Protein AF-A0A6V7QKJ1-F1 (afdb_monomer_lite)

Organism: NCBI:txid296719

pLDDT: mean 78.7, std 19.74, range [30.03, 98.19]

Radius of gyration: 40.78 Å; chains: 1; bounding box: 124×54×82 Å

Sequence (211 aa):
MDAFFSGLGHRLRVSGKVADSIMMGIVNSAMEGAYKKSLSKEGDLERLNEKSRFCELAIMQLEWCLKFVQDEMDGSVVDDARDSEQLLADLLETRDRIQCRLEETEITITEKDRELTRRKENEAKLRLALEVKGEEVSSLLTALGLERVKDERASEPVRCSTMGAQKDEFHMFDELTNSVGIQMQKLSSKLENGRQILTNLMQKRGGIRRT

Structure (mmCIF, N/CA/C/O backbone):
data_AF-A0A6V7QKJ1-F1
#
_entry.id   AF-A0A6V7QKJ1-F1
#
loop_
_atom_site.group_PDB
_atom_site.id
_atom_site.type_symbol
_atom_site.label_atom_id
_atom_site.label_alt_id
_atom_site.label_comp_id
_atom_site.label_asym_id
_atom_site.label_entity_id
_atom_site.label_seq_id
_atom_site.pdbx_PDB_ins_code
_atom_site.Cartn_x
_atom_site.Cartn_y
_atom_site.Cartn_z
_atom_site.occupancy
_atom_site.B_iso_or_equiv
_atom_site.auth_seq_id
_atom_site.auth_comp_id
_atom_site.auth_asym_id
_atom_site.auth_atom_id
_atom_site.pdbx_PDB_model_num
ATOM 1 N N . MET A 1 1 ? -0.316 6.642 -18.156 1.00 42.38 1 MET A N 1
ATOM 2 C CA . MET A 1 1 ? 0.588 5.472 -18.114 1.00 42.38 1 MET A CA 1
ATOM 3 C C . MET A 1 1 ? 0.664 4.819 -19.491 1.00 42.38 1 MET A C 1
ATOM 5 O O . MET A 1 1 ? 1.767 4.681 -19.996 1.00 42.38 1 MET A O 1
ATOM 9 N N . ASP A 1 2 ? -0.465 4.571 -20.158 1.00 40.00 2 ASP A N 1
ATOM 10 C CA . ASP A 1 2 ? -0.526 3.877 -21.461 1.00 40.00 2 ASP A CA 1
ATOM 11 C C . ASP A 1 2 ? 0.284 4.505 -22.607 1.00 40.00 2 ASP A C 1
ATOM 13 O O . ASP A 1 2 ? 0.947 3.785 -23.347 1.00 40.00 2 ASP A O 1
ATOM 17 N N . ALA A 1 3 ? 0.304 5.836 -22.741 1.00 41.81 3 ALA A N 1
ATOM 18 C CA . ALA A 1 3 ? 1.064 6.520 -23.800 1.00 41.81 3 ALA A CA 1
ATOM 19 C C . ALA A 1 3 ? 2.596 6.379 -23.651 1.00 41.81 3 ALA A C 1
ATOM 21 O O . ALA A 1 3 ? 3.329 6.394 -24.634 1.00 41.81 3 ALA A O 1
ATOM 22 N N . PHE A 1 4 ? 3.084 6.215 -22.418 1.00 46.72 4 PHE A N 1
ATOM 23 C CA . PHE A 1 4 ? 4.514 6.088 -22.132 1.00 46.72 4 PHE A CA 1
ATOM 24 C C . PHE A 1 4 ? 4.999 4.651 -22.357 1.00 46.72 4 PHE A C 1
ATOM 26 O O . PHE A 1 4 ? 5.970 4.432 -23.076 1.00 46.72 4 PHE A O 1
ATOM 33 N N . PHE A 1 5 ? 4.269 3.660 -21.830 1.00 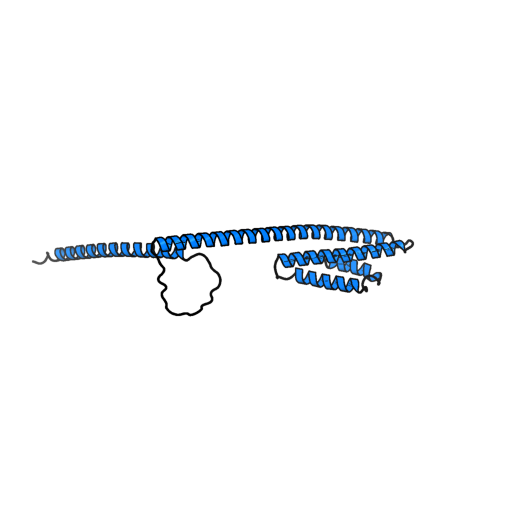49.38 5 PHE A N 1
ATOM 34 C CA . PHE A 1 5 ? 4.580 2.245 -22.062 1.00 49.38 5 PHE A CA 1
ATOM 35 C C . PHE A 1 5 ? 4.416 1.840 -23.534 1.00 49.38 5 PHE A C 1
ATOM 37 O O . PHE A 1 5 ? 5.148 0.976 -24.008 1.00 49.38 5 PHE A O 1
ATOM 44 N N . SER A 1 6 ? 3.515 2.485 -24.284 1.00 51.78 6 SER A N 1
ATOM 45 C CA . SER A 1 6 ? 3.384 2.261 -25.732 1.00 51.78 6 SER A CA 1
ATOM 46 C C . SER A 1 6 ? 4.549 2.847 -26.538 1.00 51.78 6 SER A C 1
ATOM 48 O O . SER A 1 6 ? 5.050 2.167 -27.432 1.00 51.78 6 SER A O 1
ATOM 50 N N . GLY A 1 7 ? 5.039 4.047 -26.200 1.00 48.69 7 GLY A N 1
ATOM 51 C CA . GLY A 1 7 ? 6.228 4.639 -26.830 1.00 48.69 7 GLY A CA 1
ATOM 52 C C . GLY A 1 7 ? 7.521 3.873 -26.521 1.00 48.69 7 GLY A C 1
ATOM 53 O O . GLY A 1 7 ? 8.295 3.559 -27.425 1.00 48.69 7 GLY A O 1
ATOM 54 N N . LEU A 1 8 ? 7.715 3.493 -25.254 1.00 51.00 8 LEU A N 1
ATOM 55 C CA . LEU A 1 8 ? 8.854 2.689 -24.798 1.00 51.00 8 LEU A CA 1
ATOM 56 C C . LEU A 1 8 ? 8.806 1.264 -25.376 1.00 51.00 8 LEU A C 1
ATOM 58 O O . LEU A 1 8 ? 9.817 0.729 -25.831 1.00 51.00 8 LEU A O 1
ATOM 62 N N . GLY A 1 9 ? 7.605 0.681 -25.430 1.00 52.59 9 GLY A N 1
ATOM 63 C CA . GLY A 1 9 ? 7.349 -0.620 -26.036 1.00 52.59 9 GLY A CA 1
ATOM 64 C C . GLY A 1 9 ? 7.691 -0.648 -27.522 1.00 52.59 9 GLY A C 1
ATOM 65 O O . GLY A 1 9 ? 8.219 -1.648 -27.992 1.00 52.59 9 GLY A O 1
ATOM 66 N N . HIS A 1 10 ? 7.475 0.444 -28.261 1.00 53.84 10 HIS A N 1
ATOM 67 C CA . HIS A 1 10 ? 7.850 0.509 -29.674 1.00 53.84 10 HIS A CA 1
ATOM 68 C C . HIS A 1 10 ? 9.370 0.525 -29.887 1.00 53.84 10 HIS A C 1
ATOM 70 O O . HIS A 1 10 ? 9.843 -0.138 -30.803 1.00 53.84 10 HIS A O 1
ATOM 76 N N . ARG A 1 11 ? 10.134 1.223 -29.032 1.00 52.41 11 ARG A N 1
ATOM 77 C CA . ARG A 1 11 ? 11.606 1.309 -29.123 1.00 52.41 11 ARG A CA 1
ATOM 78 C C . ARG A 1 11 ? 12.293 0.014 -28.676 1.00 52.41 11 ARG A C 1
ATOM 80 O O . ARG A 1 11 ? 13.176 -0.476 -29.366 1.00 52.41 11 ARG A O 1
ATOM 87 N N . LEU A 1 12 ? 11.824 -0.606 -27.590 1.00 53.31 12 LEU A N 1
ATOM 88 C CA . LEU A 1 12 ? 12.376 -1.871 -27.078 1.00 53.31 12 LEU A CA 1
ATOM 89 C C . LEU A 1 12 ? 11.985 -3.092 -27.930 1.00 53.31 12 LEU A C 1
ATOM 91 O O . LEU A 1 12 ? 12.747 -4.052 -28.034 1.00 53.31 12 LEU A O 1
ATOM 95 N N . ARG A 1 13 ? 10.807 -3.072 -28.570 1.00 50.97 13 ARG A N 1
ATOM 96 C CA . ARG A 1 13 ? 10.346 -4.160 -29.454 1.00 50.97 13 ARG A CA 1
ATOM 97 C C . ARG A 1 13 ? 11.127 -4.217 -30.770 1.00 50.97 13 ARG A C 1
ATOM 99 O O . ARG A 1 13 ? 11.222 -5.294 -31.347 1.00 50.97 13 ARG A O 1
ATOM 106 N N . VAL A 1 14 ? 11.730 -3.108 -31.208 1.00 45.25 14 VAL A N 1
ATOM 107 C CA . VAL A 1 14 ? 12.622 -3.076 -32.383 1.00 45.25 14 VAL A CA 1
ATOM 108 C C . VAL A 1 14 ? 13.902 -3.898 -32.150 1.00 45.25 14 VAL A C 1
ATOM 110 O O . VAL A 1 14 ? 14.412 -4.471 -33.106 1.00 45.25 14 VAL A O 1
ATOM 113 N N . SER A 1 15 ? 14.348 -4.084 -30.899 1.00 47.03 15 SER A N 1
ATOM 114 C CA . SER A 1 15 ? 15.504 -4.942 -30.571 1.00 47.03 15 SER A CA 1
ATOM 115 C C . SER A 1 15 ? 15.150 -6.445 -30.433 1.00 47.03 15 SER A C 1
ATOM 117 O O . SER A 1 15 ? 16.027 -7.302 -30.337 1.00 47.03 15 SER A O 1
ATOM 119 N N . GLY A 1 16 ? 13.858 -6.819 -30.472 1.00 47.22 16 GLY A N 1
ATOM 120 C CA . GLY A 1 16 ? 13.362 -8.206 -30.612 1.00 47.22 16 GLY A CA 1
ATOM 121 C C . GLY A 1 16 ? 13.667 -9.196 -29.470 1.00 47.22 16 GLY A C 1
ATOM 122 O O . GLY A 1 16 ? 12.957 -10.183 -29.318 1.00 47.22 16 GLY A O 1
ATOM 123 N N . LYS A 1 17 ? 14.675 -8.945 -28.628 1.00 52.00 17 LYS A N 1
ATOM 124 C CA . LYS A 1 17 ? 15.146 -9.866 -27.575 1.00 52.00 17 LYS A CA 1
ATOM 125 C C . LYS A 1 17 ? 14.561 -9.581 -26.190 1.00 52.00 17 LYS A C 1
ATOM 127 O O . LYS A 1 17 ? 14.509 -10.473 -25.349 1.00 52.00 17 LYS A O 1
ATOM 132 N N . VAL A 1 18 ? 14.098 -8.353 -25.958 1.00 54.41 18 VAL A N 1
ATOM 133 C CA . VAL A 1 18 ? 13.606 -7.877 -24.653 1.00 54.41 18 VAL A CA 1
ATOM 134 C C . VAL A 1 18 ? 12.170 -8.347 -24.386 1.00 54.41 18 VAL A C 1
ATOM 136 O O . VAL A 1 18 ? 11.830 -8.798 -23.296 1.00 54.41 18 VAL A O 1
ATOM 139 N N . ALA A 1 19 ? 11.305 -8.281 -25.396 1.00 54.44 19 ALA A N 1
ATOM 140 C CA . ALA A 1 19 ? 9.879 -8.562 -25.226 1.00 54.44 19 ALA A CA 1
ATOM 141 C C . ALA A 1 19 ? 9.540 -10.064 -25.102 1.00 54.44 19 ALA A C 1
ATOM 143 O O . ALA A 1 19 ? 8.521 -10.393 -24.498 1.00 54.44 19 ALA A O 1
ATOM 144 N N . ASP A 1 20 ? 10.398 -10.958 -25.610 1.00 57.59 20 ASP A N 1
ATOM 145 C CA . ASP A 1 20 ? 10.106 -12.397 -25.753 1.00 57.59 20 ASP A CA 1
ATOM 146 C C . ASP A 1 20 ? 10.687 -13.279 -24.628 1.00 57.59 20 ASP A C 1
ATOM 148 O O . ASP A 1 20 ? 10.600 -14.508 -24.669 1.00 57.59 20 ASP A O 1
ATOM 152 N N . SER A 1 21 ? 11.267 -12.681 -23.583 1.00 72.12 21 SER A N 1
ATOM 153 C CA . SER A 1 21 ? 11.761 -13.439 -22.429 1.00 72.12 21 SER A CA 1
ATOM 154 C C . SER A 1 21 ? 10.608 -13.969 -21.568 1.00 72.12 21 SER A C 1
ATOM 156 O O . SER A 1 21 ? 9.719 -13.215 -21.168 1.00 72.12 21 SER A O 1
ATOM 158 N N . ILE A 1 22 ? 10.669 -15.253 -21.184 1.00 80.25 22 ILE A N 1
ATOM 159 C CA . ILE A 1 22 ? 9.727 -15.878 -20.232 1.00 80.25 22 ILE A CA 1
ATOM 160 C C . ILE A 1 22 ? 9.615 -15.043 -18.947 1.00 80.25 22 ILE A C 1
ATOM 162 O O . ILE A 1 22 ? 8.516 -14.858 -18.425 1.00 80.25 22 ILE A O 1
ATOM 166 N N . MET A 1 23 ? 10.730 -14.484 -18.463 1.00 80.12 23 MET A N 1
ATOM 167 C CA . MET A 1 23 ? 10.725 -13.629 -17.271 1.00 80.12 23 MET A CA 1
ATOM 168 C C . MET A 1 23 ? 9.913 -12.348 -17.479 1.00 80.12 23 MET A C 1
ATOM 170 O O . MET A 1 23 ? 9.142 -11.973 -16.598 1.00 80.12 23 MET A O 1
ATOM 174 N N . MET A 1 24 ? 10.015 -11.718 -18.652 1.00 80.62 24 MET A N 1
ATOM 175 C CA . MET A 1 24 ? 9.239 -10.521 -18.988 1.00 80.62 24 MET A CA 1
ATOM 176 C C . MET A 1 24 ? 7.739 -10.836 -19.070 1.00 80.62 24 MET A C 1
ATOM 178 O O . MET A 1 24 ? 6.915 -10.065 -18.583 1.00 80.62 24 MET A O 1
ATOM 182 N N . GLY A 1 25 ? 7.377 -12.007 -19.607 1.00 82.81 25 GLY A N 1
ATOM 183 C CA . GLY A 1 25 ? 5.997 -12.501 -19.604 1.00 82.81 25 GLY A CA 1
ATOM 184 C C . GLY A 1 25 ? 5.431 -12.688 -18.191 1.00 82.81 25 GLY A C 1
ATOM 185 O O . GLY A 1 25 ? 4.302 -12.277 -17.918 1.00 82.81 25 GLY A O 1
ATOM 186 N N . ILE A 1 26 ? 6.229 -13.243 -17.272 1.00 89.31 26 ILE A N 1
ATOM 187 C CA . ILE A 1 26 ? 5.844 -13.415 -15.862 1.00 89.31 26 ILE A CA 1
ATOM 188 C C . ILE A 1 26 ? 5.646 -12.054 -15.180 1.00 89.31 26 ILE A C 1
ATOM 190 O O . ILE A 1 26 ? 4.612 -11.840 -14.544 1.00 89.31 26 ILE A O 1
ATOM 194 N N . VAL A 1 27 ? 6.599 -11.127 -15.335 1.00 89.31 27 VAL A N 1
ATOM 195 C CA . VAL A 1 27 ? 6.519 -9.783 -14.737 1.00 89.31 27 VAL A CA 1
ATOM 196 C C . VAL A 1 27 ? 5.310 -9.022 -15.278 1.00 89.31 27 VAL A C 1
ATOM 198 O O . VAL A 1 27 ? 4.517 -8.518 -14.487 1.00 89.31 27 VAL A O 1
ATOM 201 N N . ASN A 1 28 ? 5.091 -9.021 -16.596 1.00 88.62 28 ASN A N 1
ATOM 202 C CA . ASN A 1 28 ? 3.936 -8.360 -17.209 1.00 88.62 28 ASN A CA 1
ATOM 203 C C . ASN A 1 28 ? 2.606 -8.946 -16.716 1.00 88.62 28 ASN A C 1
ATOM 205 O O . ASN A 1 28 ? 1.690 -8.193 -16.384 1.00 88.62 28 ASN A O 1
ATOM 209 N N . SER A 1 29 ? 2.499 -10.275 -16.604 1.00 91.25 29 SER A N 1
ATOM 210 C CA . SER A 1 29 ? 1.295 -10.913 -16.061 1.00 91.25 29 SER A CA 1
ATOM 211 C C . SER A 1 29 ? 1.051 -10.522 -14.602 1.00 91.25 29 SER A C 1
ATOM 213 O O . SER A 1 29 ? -0.095 -10.273 -14.217 1.00 91.25 29 SER A O 1
ATOM 215 N N . ALA A 1 30 ? 2.106 -10.454 -13.787 1.00 94.25 30 ALA A N 1
ATOM 216 C CA . ALA A 1 30 ? 2.006 -10.022 -12.398 1.00 94.25 30 ALA A CA 1
ATOM 217 C C . ALA A 1 30 ? 1.618 -8.537 -12.293 1.00 94.25 30 ALA A C 1
ATOM 219 O O . ALA A 1 30 ? 0.763 -8.191 -11.477 1.00 94.25 30 ALA A O 1
ATOM 220 N N . MET A 1 31 ? 2.187 -7.678 -13.147 1.00 94.75 31 MET A N 1
ATOM 221 C CA . MET A 1 31 ? 1.868 -6.250 -13.215 1.00 94.75 31 MET A CA 1
ATOM 222 C C . MET A 1 31 ? 0.417 -6.020 -13.602 1.00 94.75 31 MET A C 1
ATOM 224 O O . MET A 1 31 ? -0.270 -5.237 -12.953 1.00 94.75 31 MET A O 1
ATOM 228 N N . GLU A 1 32 ? -0.080 -6.720 -14.620 1.00 94.06 32 GLU A N 1
ATOM 229 C CA . GLU A 1 32 ? -1.476 -6.609 -15.034 1.00 94.06 32 GLU A CA 1
ATOM 230 C C . GLU A 1 32 ? -2.423 -7.081 -13.920 1.00 94.06 32 GLU A C 1
ATOM 232 O O . GLU A 1 32 ? -3.458 -6.459 -13.670 1.00 94.06 32 GLU A O 1
ATOM 237 N N . GLY A 1 33 ? -2.048 -8.143 -13.200 1.00 95.31 33 GLY A N 1
ATOM 238 C CA . GLY A 1 33 ? -2.765 -8.607 -12.015 1.00 95.31 33 GLY A CA 1
ATOM 239 C C . GLY A 1 33 ? -2.828 -7.548 -10.910 1.00 95.31 33 GLY A C 1
ATOM 240 O O . GLY A 1 33 ? -3.919 -7.237 -10.427 1.00 95.31 33 GLY A O 1
ATOM 241 N N . ALA A 1 34 ? -1.684 -6.965 -10.543 1.00 95.12 34 ALA A N 1
ATOM 242 C CA . ALA A 1 34 ? -1.597 -5.899 -9.543 1.00 95.12 34 ALA A CA 1
ATOM 243 C C . ALA A 1 34 ? -2.390 -4.656 -9.980 1.00 95.12 34 ALA A C 1
ATOM 245 O O . ALA A 1 34 ? -3.186 -4.114 -9.215 1.00 95.12 34 ALA A O 1
ATOM 246 N N . TYR A 1 35 ? -2.274 -4.261 -11.250 1.00 93.94 35 TYR A N 1
ATOM 247 C CA . TYR A 1 35 ? -3.017 -3.140 -11.816 1.00 93.94 35 TYR A CA 1
ATOM 248 C C . TYR A 1 35 ? -4.532 -3.360 -11.738 1.00 93.94 35 TYR A C 1
ATOM 250 O O . TYR A 1 35 ? -5.247 -2.505 -11.215 1.00 93.94 35 TYR A O 1
ATOM 258 N N . LYS A 1 36 ? -5.039 -4.523 -12.167 1.00 95.00 36 LYS A N 1
ATOM 259 C CA . LYS A 1 36 ? -6.475 -4.846 -12.085 1.00 95.00 36 LYS A CA 1
ATOM 260 C C . LYS A 1 36 ? -6.990 -4.788 -10.650 1.00 95.00 36 LYS A C 1
ATOM 262 O O . LYS A 1 36 ? -8.043 -4.204 -10.400 1.00 95.00 36 LYS A O 1
ATOM 267 N N . LYS A 1 37 ? -6.239 -5.337 -9.694 1.00 94.75 37 LYS A N 1
ATOM 268 C CA . LYS A 1 37 ? -6.613 -5.285 -8.276 1.00 94.75 37 LYS A CA 1
ATOM 269 C C . LYS A 1 37 ? -6.532 -3.875 -7.696 1.00 94.75 37 LYS A C 1
ATOM 271 O O . LYS A 1 37 ? -7.387 -3.503 -6.901 1.00 94.75 37 LYS A O 1
ATOM 276 N N . SER A 1 38 ? -5.596 -3.051 -8.163 1.00 92.06 38 SER A N 1
ATOM 277 C CA . SER A 1 38 ? -5.493 -1.637 -7.782 1.00 92.06 38 SER A CA 1
ATOM 278 C C . SER A 1 38 ? -6.687 -0.780 -8.234 1.00 92.06 38 SER A C 1
ATOM 280 O O . SER A 1 38 ? -6.902 0.320 -7.718 1.00 92.06 38 SER A O 1
ATOM 282 N N . LEU A 1 39 ? -7.468 -1.272 -9.200 1.00 91.25 39 LEU A N 1
ATOM 283 C CA . LEU A 1 39 ? -8.720 -0.665 -9.654 1.00 91.25 39 LEU A CA 1
ATOM 284 C C . LEU A 1 39 ? -9.951 -1.258 -8.957 1.00 91.25 39 LEU A C 1
ATOM 286 O O . LEU A 1 39 ? -11.061 -0.752 -9.138 1.00 91.25 39 LEU A O 1
ATOM 290 N N . SER A 1 40 ? -9.771 -2.322 -8.170 1.00 90.38 40 SER A N 1
ATOM 291 C CA . SER A 1 40 ? -10.857 -2.947 -7.427 1.00 90.38 40 SER A CA 1
ATOM 292 C C . SER A 1 40 ? -11.435 -1.989 -6.383 1.00 90.38 40 SER A C 1
ATOM 294 O O . SER A 1 40 ? -10.787 -1.048 -5.916 1.00 90.38 40 SER A O 1
ATOM 296 N N . LYS A 1 41 ? -12.691 -2.243 -6.013 1.00 89.44 41 LYS A N 1
ATOM 297 C CA . LYS A 1 41 ? -13.376 -1.566 -4.902 1.00 89.44 41 LYS A CA 1
ATOM 298 C C . LYS A 1 41 ? -13.146 -2.270 -3.560 1.00 89.44 41 LYS A C 1
ATOM 300 O O . LYS A 1 41 ? -13.663 -1.817 -2.545 1.00 89.44 41 LYS A O 1
ATOM 305 N N . GLU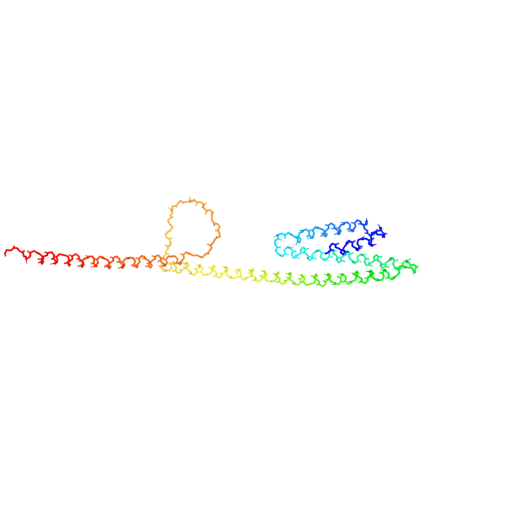 A 1 42 ? -12.409 -3.376 -3.572 1.00 81.69 42 GLU A N 1
ATOM 306 C CA . GLU A 1 42 ? -12.038 -4.150 -2.391 1.00 81.69 42 GLU A CA 1
ATOM 307 C C . GLU A 1 42 ? -11.014 -3.361 -1.568 1.00 81.69 42 GLU A C 1
ATOM 309 O O . GLU A 1 42 ? -9.874 -3.255 -2.004 1.00 81.69 42 GLU A O 1
ATOM 314 N N . GLY A 1 43 ? -11.449 -2.784 -0.441 1.00 86.88 43 GLY A N 1
ATOM 315 C CA . GLY A 1 43 ? -10.611 -2.218 0.625 1.00 86.88 43 GLY A CA 1
ATOM 316 C C . GLY A 1 43 ? -9.587 -1.137 0.227 1.00 86.88 43 GLY A C 1
ATOM 317 O O . GLY A 1 43 ? -8.718 -1.314 -0.621 1.00 86.88 43 GLY A O 1
ATOM 318 N N . ASP A 1 44 ? -9.631 0.031 0.876 1.00 89.06 44 ASP A N 1
ATOM 319 C CA . ASP A 1 44 ? -8.691 1.115 0.545 1.00 89.06 44 ASP A CA 1
ATOM 320 C C . ASP A 1 44 ? -7.218 0.735 0.772 1.00 89.06 44 ASP A C 1
ATOM 322 O O . ASP A 1 44 ? -6.353 1.185 0.015 1.00 89.06 44 ASP A O 1
ATOM 326 N N . LEU A 1 45 ? -6.940 -0.102 1.778 1.00 89.94 45 LEU A N 1
ATOM 327 C CA . LEU A 1 45 ? -5.590 -0.546 2.123 1.00 89.94 45 LEU A CA 1
ATOM 328 C C . LEU A 1 45 ? -5.083 -1.617 1.151 1.00 89.94 45 LEU A C 1
ATOM 330 O O . LEU A 1 45 ? -3.970 -1.509 0.647 1.00 89.94 45 LEU A O 1
ATOM 334 N N . GLU A 1 46 ? -5.913 -2.605 0.822 1.00 91.75 46 GLU A N 1
ATOM 335 C CA . GLU A 1 46 ? -5.618 -3.652 -0.157 1.00 91.75 46 GLU A CA 1
ATOM 336 C C . GLU A 1 46 ? -5.329 -3.037 -1.526 1.00 91.75 46 GLU A C 1
ATOM 338 O O . GLU A 1 46 ? -4.337 -3.365 -2.179 1.00 91.75 46 GLU A O 1
ATOM 343 N N . ARG A 1 47 ? -6.147 -2.062 -1.929 1.00 92.88 47 ARG A N 1
ATOM 344 C CA . ARG A 1 47 ? -5.931 -1.298 -3.153 1.00 92.88 47 ARG A CA 1
ATOM 345 C C . ARG A 1 47 ? -4.609 -0.534 -3.138 1.00 92.88 47 ARG A C 1
ATOM 347 O O . ARG A 1 47 ? -3.938 -0.469 -4.167 1.00 92.88 47 ARG A O 1
ATOM 354 N N . LEU A 1 48 ? -4.249 0.075 -2.008 1.00 92.69 48 LEU A N 1
ATOM 355 C CA . LEU A 1 48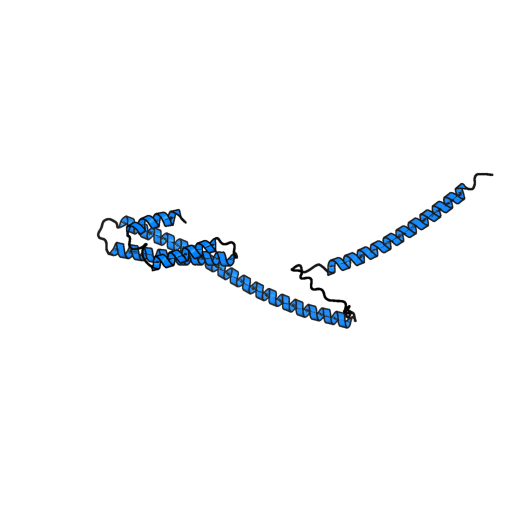 ? -2.978 0.784 -1.853 1.00 92.69 48 LEU A CA 1
ATOM 356 C C . LEU A 1 48 ? -1.788 -0.183 -1.932 1.00 92.69 48 LEU A C 1
ATOM 358 O O . LEU A 1 48 ? -0.820 0.106 -2.630 1.00 92.69 48 LEU A O 1
ATOM 362 N N . ASN A 1 49 ? -1.902 -1.357 -1.315 1.00 94.69 49 ASN A N 1
ATOM 363 C CA . ASN A 1 49 ? -0.890 -2.407 -1.365 1.00 94.69 49 ASN A CA 1
ATOM 364 C C . ASN A 1 49 ? -0.673 -2.935 -2.794 1.00 94.69 49 ASN A C 1
ATOM 366 O O . ASN A 1 49 ? 0.457 -3.117 -3.234 1.00 94.69 49 ASN A O 1
ATOM 370 N N . GLU A 1 50 ? -1.744 -3.112 -3.569 1.00 95.75 50 GLU A N 1
ATOM 371 C CA . GLU A 1 50 ? -1.629 -3.541 -4.970 1.00 95.75 50 GLU A CA 1
ATOM 372 C C . GLU A 1 50 ? -1.051 -2.434 -5.875 1.00 95.75 50 GLU A C 1
ATOM 374 O O . GLU A 1 50 ? -0.353 -2.735 -6.843 1.00 95.75 50 GLU A O 1
ATOM 379 N N . LYS A 1 51 ? -1.250 -1.147 -5.541 1.00 93.69 51 LYS A N 1
ATOM 380 C CA . LYS A 1 51 ? -0.515 -0.041 -6.189 1.00 93.69 51 LYS A CA 1
ATOM 381 C C . LYS A 1 51 ? 0.978 -0.082 -5.861 1.00 93.69 51 LYS A C 1
ATOM 383 O O . LYS A 1 51 ? 1.775 0.103 -6.776 1.00 93.69 51 LYS A O 1
ATOM 388 N N . SER A 1 52 ? 1.336 -0.346 -4.603 1.00 96.25 52 SER A N 1
ATOM 389 C CA . SER A 1 52 ? 2.730 -0.530 -4.168 1.00 96.25 52 SER A CA 1
ATOM 390 C C . SER A 1 52 ? 3.395 -1.651 -4.970 1.00 96.25 52 SER A C 1
ATOM 392 O O . SER A 1 52 ? 4.388 -1.434 -5.660 1.00 96.25 52 SER A O 1
ATOM 394 N N . ARG A 1 53 ? 2.743 -2.817 -5.023 1.00 96.38 53 ARG A N 1
ATOM 395 C CA . ARG A 1 53 ? 3.202 -3.984 -5.786 1.00 96.38 53 ARG A CA 1
ATOM 396 C C . ARG A 1 53 ? 3.377 -3.702 -7.278 1.00 96.38 53 ARG A C 1
ATOM 398 O O . ARG A 1 53 ? 4.312 -4.197 -7.903 1.00 96.38 53 ARG A O 1
ATOM 405 N N . PHE A 1 54 ? 2.473 -2.930 -7.880 1.00 95.81 54 PHE A N 1
ATOM 406 C CA . PHE A 1 54 ? 2.625 -2.524 -9.276 1.00 95.81 54 PHE A CA 1
ATOM 407 C C . PHE A 1 54 ? 3.897 -1.688 -9.485 1.00 95.81 54 PHE A C 1
ATOM 409 O O . PHE A 1 54 ? 4.614 -1.917 -10.458 1.00 95.81 54 PHE A O 1
ATOM 416 N N . CYS A 1 55 ? 4.189 -0.746 -8.583 1.00 95.81 55 CYS A N 1
ATOM 417 C CA . CYS A 1 55 ? 5.404 0.065 -8.646 1.00 95.81 55 CYS A CA 1
ATOM 418 C C . CYS A 1 55 ? 6.674 -0.790 -8.509 1.00 95.81 55 CYS A C 1
ATOM 420 O O . CYS A 1 55 ? 7.581 -0.627 -9.320 1.00 95.81 55 CYS A O 1
ATOM 422 N N . GLU A 1 56 ? 6.717 -1.740 -7.568 1.00 96.50 56 GLU A N 1
ATOM 423 C CA . GLU A 1 56 ? 7.843 -2.681 -7.407 1.00 96.50 56 GLU A CA 1
ATOM 424 C C . GLU A 1 56 ? 8.138 -3.448 -8.703 1.00 96.50 56 GLU A C 1
ATOM 426 O O . GLU A 1 56 ? 9.277 -3.522 -9.167 1.00 96.50 56 GLU A O 1
ATOM 431 N N . LEU A 1 57 ? 7.093 -4.002 -9.321 1.00 94.81 57 LEU A N 1
ATOM 432 C CA . LEU A 1 57 ? 7.222 -4.750 -10.569 1.00 94.81 57 LEU A CA 1
ATOM 433 C C . LEU A 1 57 ? 7.649 -3.849 -11.737 1.00 94.81 57 LEU A C 1
ATOM 435 O O . LEU A 1 57 ? 8.451 -4.269 -12.571 1.00 94.81 57 LEU A O 1
ATOM 439 N N . ALA A 1 58 ? 7.162 -2.605 -11.779 1.00 92.75 58 ALA A N 1
ATOM 440 C CA . ALA A 1 58 ? 7.583 -1.627 -12.777 1.00 92.75 58 ALA A CA 1
ATOM 441 C C . ALA A 1 58 ? 9.069 -1.257 -12.625 1.00 92.75 58 ALA A C 1
ATOM 443 O O . ALA A 1 58 ? 9.765 -1.129 -13.630 1.00 92.75 58 ALA A O 1
ATOM 444 N N . ILE A 1 59 ? 9.571 -1.129 -11.393 1.00 94.25 59 ILE A N 1
ATOM 445 C CA . ILE A 1 59 ? 10.997 -0.894 -11.124 1.00 94.25 59 ILE A CA 1
ATOM 446 C C . ILE A 1 59 ? 11.825 -2.086 -11.600 1.00 94.25 59 ILE A C 1
ATOM 448 O O . ILE A 1 59 ? 12.764 -1.883 -12.364 1.00 94.25 59 ILE A O 1
ATOM 452 N N . MET A 1 60 ? 11.437 -3.321 -11.257 1.00 91.75 60 MET A N 1
ATOM 453 C CA . MET A 1 60 ? 12.121 -4.527 -11.749 1.00 91.75 60 MET A CA 1
ATOM 454 C C . MET A 1 60 ? 12.185 -4.571 -13.283 1.00 91.75 60 MET A C 1
ATOM 456 O O . MET A 1 60 ? 13.223 -4.899 -13.860 1.00 91.75 60 MET A O 1
ATOM 460 N N . GLN A 1 61 ? 11.085 -4.217 -13.955 1.00 89.62 61 GLN A N 1
ATOM 461 C CA . GLN A 1 61 ? 11.038 -4.153 -15.414 1.00 89.62 61 GLN A CA 1
ATOM 462 C C . GLN A 1 61 ? 11.990 -3.082 -15.967 1.00 89.62 61 GLN A C 1
ATOM 464 O O . GLN A 1 61 ? 12.724 -3.347 -16.919 1.00 89.62 61 GLN A O 1
ATOM 469 N N . LEU A 1 62 ? 12.012 -1.889 -15.367 1.00 91.00 62 LEU A N 1
ATOM 470 C CA . LEU A 1 62 ? 12.894 -0.795 -15.776 1.00 91.00 62 LEU A CA 1
ATOM 471 C C . LEU A 1 62 ? 14.368 -1.124 -15.544 1.00 91.00 62 LEU A C 1
ATOM 473 O O . LEU A 1 62 ? 15.183 -0.858 -16.421 1.00 91.00 62 LEU A O 1
ATOM 477 N N . GLU A 1 63 ? 14.717 -1.738 -14.415 1.00 90.44 63 GLU A N 1
ATOM 478 C CA . GLU A 1 63 ? 16.080 -2.200 -14.136 1.00 90.44 63 GLU A CA 1
ATOM 479 C C . GLU A 1 63 ? 16.567 -3.206 -15.173 1.00 90.44 63 GLU A C 1
ATOM 481 O O . GLU A 1 63 ? 17.733 -3.180 -15.569 1.00 90.44 63 GLU A O 1
ATOM 486 N N . TRP A 1 64 ? 15.677 -4.082 -15.634 1.00 86.44 64 TRP A N 1
ATOM 487 C CA . TRP A 1 64 ? 16.012 -5.023 -16.688 1.00 86.44 64 TRP A CA 1
ATOM 488 C C . TRP A 1 64 ? 16.212 -4.326 -18.039 1.00 86.44 64 TRP A C 1
ATOM 490 O O . TRP A 1 64 ? 17.207 -4.591 -18.712 1.00 86.44 64 TRP A O 1
ATOM 500 N N . CYS A 1 65 ? 15.339 -3.380 -18.399 1.00 85.00 65 CYS A N 1
ATOM 501 C CA . CYS A 1 65 ? 15.519 -2.546 -19.591 1.00 85.00 65 CYS A CA 1
ATOM 502 C C . CYS A 1 65 ? 16.832 -1.750 -19.548 1.00 85.00 65 CYS A C 1
ATOM 504 O O . CYS A 1 65 ? 17.519 -1.650 -20.556 1.00 85.00 65 CYS A O 1
ATOM 506 N N . LEU A 1 66 ? 17.199 -1.209 -18.386 1.00 88.25 66 LEU A N 1
ATOM 507 C CA . LEU A 1 66 ? 18.438 -0.456 -18.201 1.00 88.25 66 LEU A CA 1
ATOM 508 C C . LEU A 1 66 ? 19.674 -1.320 -18.433 1.00 88.25 66 LEU A C 1
ATOM 510 O O . LEU A 1 66 ? 20.556 -0.908 -19.178 1.00 88.25 66 LEU A O 1
ATOM 514 N N . LYS A 1 67 ? 19.713 -2.523 -17.847 1.00 87.06 67 LYS A N 1
ATOM 515 C CA . LYS A 1 67 ? 20.805 -3.480 -18.086 1.00 87.06 67 LYS A CA 1
ATOM 516 C C . LYS A 1 67 ? 20.900 -3.848 -19.561 1.00 87.06 67 LYS A C 1
ATOM 518 O O . LYS A 1 67 ? 21.985 -3.848 -20.118 1.00 87.06 67 LYS A O 1
ATOM 523 N N . PHE A 1 68 ? 19.757 -4.094 -20.198 1.00 82.81 68 PHE A N 1
ATOM 524 C CA . PHE A 1 68 ? 19.721 -4.432 -21.615 1.00 82.81 68 PHE A CA 1
ATOM 525 C C . PHE A 1 68 ? 20.298 -3.321 -22.503 1.00 82.81 68 PHE A C 1
ATOM 527 O O . PHE A 1 68 ? 21.135 -3.600 -23.355 1.00 82.81 68 PHE A O 1
ATOM 534 N N . VAL A 1 69 ? 19.877 -2.069 -22.292 1.00 82.25 69 VAL A N 1
ATOM 535 C CA . VAL A 1 69 ? 20.378 -0.922 -23.070 1.00 82.25 69 VAL A CA 1
ATOM 536 C C . VAL A 1 69 ? 21.873 -0.701 -22.817 1.00 82.25 69 VAL A C 1
ATOM 538 O O . VAL A 1 69 ? 22.608 -0.414 -23.755 1.00 82.25 69 VAL A O 1
ATOM 541 N N . GLN A 1 70 ? 22.343 -0.880 -21.579 1.00 84.56 70 GLN A N 1
ATOM 542 C CA . GLN A 1 70 ? 23.770 -0.803 -21.243 1.00 84.56 70 GLN A CA 1
ATOM 543 C C . GLN A 1 70 ? 24.590 -1.882 -21.967 1.00 84.56 70 GLN A C 1
ATOM 545 O O . GLN A 1 70 ? 25.581 -1.555 -22.616 1.00 84.56 70 GLN A O 1
ATOM 550 N N . ASP A 1 71 ? 24.135 -3.137 -21.932 1.00 82.38 71 ASP A N 1
ATOM 551 C CA . ASP A 1 71 ? 24.795 -4.258 -22.613 1.00 82.38 71 ASP A CA 1
ATOM 552 C C . ASP A 1 71 ? 24.825 -4.068 -24.148 1.00 82.38 71 ASP A C 1
ATOM 554 O O . ASP A 1 71 ? 25.780 -4.472 -24.815 1.00 82.38 71 ASP A O 1
ATOM 558 N N . GLU A 1 72 ? 23.784 -3.457 -24.729 1.00 77.44 72 GLU A N 1
ATOM 559 C CA . GLU A 1 72 ? 23.702 -3.146 -26.164 1.00 77.44 72 GLU A CA 1
ATOM 560 C C . GLU A 1 72 ? 24.640 -1.988 -26.555 1.00 77.44 72 GLU A C 1
ATOM 562 O O . GLU A 1 72 ? 25.324 -2.071 -27.581 1.00 77.44 72 GLU A O 1
ATOM 567 N N . MET A 1 73 ? 24.745 -0.951 -25.714 1.00 73.81 73 MET A N 1
ATOM 568 C CA . MET A 1 73 ? 25.683 0.164 -25.898 1.00 73.81 73 MET A CA 1
ATOM 569 C C . MET A 1 73 ? 27.146 -0.291 -25.852 1.00 73.81 73 MET A C 1
ATOM 571 O O . MET A 1 73 ? 27.929 0.122 -26.708 1.00 73.81 73 MET A O 1
ATOM 575 N N . ASP A 1 74 ? 27.507 -1.172 -24.916 1.00 73.94 74 ASP A N 1
ATOM 576 C CA . ASP A 1 74 ? 28.875 -1.691 -24.763 1.00 73.94 74 ASP A CA 1
ATOM 577 C C . ASP A 1 74 ? 29.337 -2.535 -25.971 1.00 73.94 74 ASP A C 1
ATOM 579 O O . ASP A 1 74 ? 30.538 -2.696 -26.208 1.00 73.94 74 ASP A O 1
ATOM 583 N N . GLY A 1 75 ? 28.395 -3.064 -26.761 1.00 68.06 75 GLY A N 1
ATOM 584 C CA . GLY A 1 75 ? 28.661 -3.884 -27.945 1.00 68.06 75 GLY A CA 1
ATOM 585 C C . GLY A 1 75 ? 28.628 -3.149 -29.292 1.00 68.06 75 GLY A C 1
ATOM 586 O O . GLY A 1 75 ? 29.024 -3.744 -30.300 1.00 68.06 75 GLY A O 1
ATOM 587 N N . SER A 1 76 ? 28.160 -1.895 -29.353 1.00 60.34 76 SER A N 1
ATOM 588 C CA . SER A 1 76 ? 27.914 -1.185 -30.620 1.00 60.34 76 SER A CA 1
ATOM 589 C C . SER A 1 76 ? 28.948 -0.087 -30.909 1.00 60.34 76 SER A C 1
ATOM 591 O O . SER A 1 76 ? 29.293 0.730 -30.058 1.00 60.34 76 SER A O 1
ATOM 593 N N . VAL A 1 77 ? 29.444 -0.048 -32.149 1.00 57.75 77 VAL A N 1
ATOM 594 C CA . VAL A 1 77 ? 30.431 0.931 -32.622 1.00 57.75 77 VAL A CA 1
ATOM 595 C C . VAL A 1 77 ? 29.701 1.974 -33.483 1.00 57.75 77 VAL A C 1
ATOM 597 O O . VAL A 1 77 ? 29.523 1.788 -34.681 1.00 57.75 77 VAL A O 1
ATOM 600 N N . VAL A 1 78 ? 29.329 3.096 -32.855 1.00 56.56 78 VAL A N 1
ATOM 601 C CA . VAL A 1 78 ? 29.429 4.471 -33.407 1.00 56.56 78 VAL A CA 1
ATOM 602 C C . VAL A 1 78 ? 28.181 5.209 -33.956 1.00 56.56 78 VAL A C 1
ATOM 604 O O . VAL A 1 78 ? 28.248 6.434 -33.926 1.00 56.56 78 VAL A O 1
ATOM 607 N N . ASP A 1 79 ? 27.032 4.617 -34.323 1.00 55.56 79 ASP A N 1
ATOM 608 C CA . ASP A 1 79 ? 25.933 5.427 -34.942 1.00 55.56 79 ASP A CA 1
ATOM 609 C C . ASP A 1 79 ? 24.667 5.678 -34.079 1.00 55.56 79 ASP A C 1
ATOM 611 O O . ASP A 1 79 ? 24.021 6.708 -34.245 1.00 55.56 79 ASP A O 1
ATOM 615 N N . ASP A 1 80 ? 24.346 4.832 -33.086 1.00 61.91 80 ASP A N 1
ATOM 616 C CA . ASP A 1 80 ? 23.106 4.936 -32.267 1.00 61.91 80 ASP A CA 1
ATOM 617 C C . ASP A 1 80 ? 23.337 5.451 -30.822 1.00 61.91 80 ASP A C 1
ATOM 619 O O . ASP A 1 80 ? 22.485 5.369 -29.933 1.00 61.91 80 ASP A O 1
ATOM 623 N N . ALA A 1 81 ? 24.534 5.980 -30.545 1.00 69.62 81 ALA A N 1
ATOM 624 C CA . ALA A 1 81 ? 24.971 6.273 -29.176 1.00 69.62 81 ALA A CA 1
ATOM 625 C C . ALA A 1 81 ? 24.152 7.383 -28.491 1.00 69.62 81 ALA A C 1
ATOM 627 O O . ALA A 1 81 ? 23.857 7.276 -27.303 1.00 69.62 81 ALA A O 1
ATOM 628 N N . ARG A 1 82 ? 23.751 8.434 -29.225 1.00 75.19 82 ARG A N 1
ATOM 629 C CA . ARG A 1 82 ? 22.991 9.559 -28.643 1.00 75.19 82 ARG A CA 1
ATOM 630 C C . ARG A 1 82 ? 21.543 9.207 -28.322 1.00 75.19 82 ARG A C 1
ATOM 632 O O . ARG A 1 82 ? 21.044 9.608 -27.273 1.00 75.19 82 ARG A O 1
ATOM 639 N N . ASP A 1 83 ? 20.881 8.447 -29.188 1.00 78.12 83 ASP A N 1
ATOM 640 C CA . ASP A 1 83 ? 19.491 8.039 -28.965 1.00 78.12 83 ASP A CA 1
ATOM 641 C C . ASP A 1 83 ? 19.393 6.979 -27.855 1.00 78.12 83 ASP A C 1
ATOM 643 O O . ASP A 1 83 ? 18.423 6.978 -27.084 1.00 78.12 83 ASP A O 1
ATOM 647 N N . SER A 1 84 ? 20.424 6.134 -27.727 1.00 78.75 84 SER A N 1
ATOM 648 C CA . SER A 1 84 ? 20.593 5.173 -26.629 1.00 78.75 84 SER A CA 1
ATOM 649 C C . SER A 1 84 ? 20.890 5.854 -25.289 1.00 78.75 84 SER A C 1
ATOM 651 O O . SER A 1 84 ? 20.280 5.509 -24.278 1.00 78.75 84 SER A O 1
ATOM 653 N N . GLU A 1 85 ? 21.757 6.871 -25.269 1.00 84.88 85 GLU A N 1
ATOM 654 C CA . GLU A 1 85 ? 22.061 7.651 -24.061 1.00 84.88 85 GLU A CA 1
ATOM 655 C C . GLU A 1 85 ? 20.832 8.428 -23.563 1.00 84.88 85 GLU A C 1
ATOM 657 O O . GLU A 1 85 ? 20.524 8.407 -22.369 1.00 84.88 85 GLU A O 1
ATOM 662 N N . GLN A 1 86 ? 20.057 9.029 -24.476 1.00 85.88 86 GLN A N 1
ATOM 663 C CA . GLN A 1 86 ? 18.788 9.672 -24.125 1.00 85.88 86 GLN A CA 1
ATOM 664 C C . GLN A 1 86 ? 17.769 8.660 -23.579 1.00 85.88 86 GLN A C 1
ATOM 666 O O . GLN A 1 86 ? 17.114 8.931 -22.577 1.00 85.88 86 GLN A O 1
ATOM 671 N N . LEU A 1 87 ? 17.645 7.477 -24.197 1.00 86.19 87 LEU A N 1
ATOM 672 C CA . LEU A 1 87 ? 16.768 6.415 -23.691 1.00 86.19 87 LEU A CA 1
ATOM 673 C C . LEU A 1 87 ? 17.166 5.978 -22.277 1.00 86.19 87 LEU A C 1
ATOM 675 O O . LEU A 1 87 ? 16.301 5.770 -21.427 1.00 86.19 87 LEU A O 1
ATOM 679 N N . LEU A 1 88 ? 18.466 5.840 -22.024 1.00 87.69 88 LEU A N 1
ATOM 680 C CA . LEU A 1 88 ? 19.000 5.459 -20.724 1.00 87.69 88 LEU A CA 1
ATOM 681 C C . LEU A 1 88 ? 18.681 6.519 -19.659 1.00 87.69 88 LEU A C 1
ATOM 683 O O . LEU A 1 88 ? 18.250 6.159 -18.561 1.00 87.69 88 LEU A O 1
ATOM 687 N N . ALA A 1 89 ? 18.813 7.805 -19.997 1.00 89.62 89 ALA A N 1
ATOM 688 C CA . ALA A 1 89 ? 18.413 8.912 -19.131 1.00 89.62 89 ALA A CA 1
ATOM 689 C C . ALA A 1 89 ? 16.902 8.898 -18.827 1.00 89.62 89 ALA A C 1
ATOM 691 O O . ALA A 1 89 ? 16.514 8.971 -17.660 1.00 89.62 89 ALA A O 1
ATOM 692 N N . ASP A 1 90 ? 16.051 8.713 -19.842 1.00 90.12 90 ASP A N 1
ATOM 693 C CA . ASP A 1 90 ? 14.589 8.663 -19.676 1.00 90.12 90 ASP A CA 1
ATOM 694 C C . ASP A 1 90 ? 14.147 7.476 -18.791 1.00 90.12 90 ASP A C 1
ATOM 696 O O . ASP A 1 90 ? 13.217 7.582 -17.977 1.00 90.12 90 ASP A O 1
ATOM 700 N N . LEU A 1 91 ? 14.808 6.320 -18.943 1.00 90.62 91 LEU A N 1
ATOM 701 C CA . LEU A 1 91 ? 14.565 5.124 -18.131 1.00 90.62 91 LEU A CA 1
ATOM 702 C C . LEU A 1 91 ? 14.980 5.339 -16.670 1.00 90.62 91 LEU A C 1
ATOM 704 O O . LEU A 1 91 ? 14.232 4.954 -15.769 1.00 90.62 91 LEU A O 1
ATOM 708 N N . LEU A 1 92 ? 16.142 5.962 -16.442 1.00 93.88 92 LEU A N 1
ATOM 709 C CA . LEU A 1 92 ? 16.628 6.356 -15.117 1.00 93.88 92 LEU A CA 1
ATOM 710 C C . LEU A 1 92 ? 15.635 7.286 -14.419 1.00 93.88 92 LEU A C 1
ATOM 712 O O . LEU A 1 92 ? 15.156 6.952 -13.339 1.00 93.88 92 LEU A O 1
ATOM 716 N N . GLU A 1 93 ? 15.255 8.386 -15.071 1.00 95.94 93 GLU A N 1
ATOM 717 C CA . GLU A 1 93 ? 14.309 9.358 -14.516 1.00 95.94 93 GLU A CA 1
ATOM 718 C C . GLU A 1 93 ? 12.964 8.700 -14.181 1.00 95.94 93 GLU A C 1
ATOM 720 O O . GLU A 1 93 ? 12.369 8.932 -13.124 1.00 95.94 93 GLU A O 1
ATOM 725 N N . THR A 1 94 ? 12.475 7.830 -15.068 1.00 92.88 94 THR A N 1
ATOM 726 C CA . THR A 1 94 ? 11.209 7.131 -14.839 1.00 92.88 94 THR A CA 1
ATOM 727 C C . THR A 1 94 ? 11.292 6.183 -13.648 1.00 92.88 94 THR A C 1
ATOM 729 O O . THR A 1 94 ? 10.350 6.139 -12.853 1.00 92.88 94 THR A O 1
ATOM 732 N N . ARG A 1 95 ? 12.393 5.437 -13.516 1.00 95.19 95 ARG A N 1
ATOM 733 C CA . ARG A 1 95 ? 12.635 4.524 -12.395 1.00 95.19 95 ARG A CA 1
ATOM 734 C C . ARG A 1 95 ? 12.683 5.292 -11.082 1.00 95.19 95 ARG A C 1
ATOM 736 O O . ARG A 1 95 ? 11.947 4.932 -10.170 1.00 95.19 95 ARG A O 1
ATOM 743 N N . ASP A 1 96 ? 13.433 6.388 -11.030 1.00 96.88 96 ASP A N 1
ATOM 744 C CA . ASP A 1 96 ? 13.570 7.222 -9.832 1.00 96.88 96 ASP A CA 1
ATOM 745 C C . ASP A 1 96 ? 12.221 7.827 -9.422 1.00 96.88 96 ASP A C 1
ATOM 747 O O . ASP A 1 96 ? 11.822 7.774 -8.260 1.00 96.88 96 ASP A O 1
ATOM 751 N N . ARG A 1 97 ? 11.429 8.301 -10.390 1.00 97.19 97 ARG A N 1
ATOM 752 C CA . ARG A 1 97 ? 10.074 8.800 -10.119 1.00 97.19 97 ARG A CA 1
ATOM 753 C C . ARG A 1 97 ? 9.143 7.719 -9.567 1.00 97.19 97 ARG A C 1
ATOM 755 O O . ARG A 1 97 ? 8.295 8.014 -8.724 1.00 97.19 97 ARG A O 1
ATOM 762 N N . ILE A 1 98 ? 9.223 6.490 -10.079 1.00 96.50 98 ILE A N 1
ATOM 763 C CA . ILE A 1 98 ? 8.412 5.375 -9.566 1.00 96.50 98 ILE A CA 1
ATOM 764 C C . ILE A 1 98 ? 8.901 4.963 -8.175 1.00 96.50 98 ILE A C 1
ATOM 766 O O . ILE A 1 98 ? 8.063 4.719 -7.312 1.00 96.50 98 ILE A O 1
ATOM 770 N N . GLN A 1 99 ? 10.214 4.964 -7.945 1.00 97.44 99 GLN A N 1
ATOM 771 C CA . GLN A 1 99 ? 10.843 4.680 -6.658 1.00 97.44 99 GLN A CA 1
ATOM 772 C C . GLN A 1 99 ? 10.374 5.658 -5.574 1.00 97.44 99 GLN A C 1
ATOM 774 O O . GLN A 1 99 ? 9.864 5.216 -4.549 1.00 97.44 99 GLN A O 1
ATOM 779 N N . CYS A 1 100 ? 10.411 6.972 -5.825 1.00 96.69 100 CYS A N 1
ATOM 780 C CA . CYS A 1 100 ? 9.900 7.957 -4.864 1.00 96.69 100 CYS A CA 1
ATOM 781 C C . CYS A 1 100 ? 8.421 7.715 -4.526 1.00 96.69 100 CYS A C 1
ATOM 783 O O . CYS A 1 100 ? 8.022 7.755 -3.366 1.00 96.69 100 CYS A O 1
ATOM 785 N N . ARG A 1 101 ? 7.594 7.412 -5.536 1.00 94.62 101 ARG A N 1
ATOM 786 C CA . ARG A 1 101 ? 6.172 7.109 -5.315 1.00 94.62 101 ARG A CA 1
ATOM 787 C C . ARG A 1 101 ? 5.964 5.823 -4.520 1.00 94.62 101 ARG A C 1
ATOM 789 O O . ARG A 1 101 ? 4.999 5.749 -3.766 1.00 94.62 101 ARG A O 1
ATOM 796 N N . LEU A 1 102 ? 6.813 4.816 -4.720 1.00 96.94 102 LEU A N 1
ATOM 797 C CA . LEU A 1 102 ? 6.780 3.573 -3.954 1.00 96.94 102 LEU A CA 1
ATOM 798 C C . LEU A 1 102 ? 7.071 3.860 -2.476 1.00 96.94 102 LEU A C 1
ATOM 800 O O . LEU A 1 102 ? 6.257 3.511 -1.624 1.00 96.94 102 LEU A O 1
ATOM 804 N N . GLU A 1 103 ? 8.147 4.591 -2.191 1.00 97.69 103 GLU A N 1
ATOM 805 C CA . GLU A 1 103 ? 8.544 4.977 -0.831 1.00 97.69 103 GLU A CA 1
ATOM 806 C C . GLU A 1 103 ? 7.440 5.767 -0.109 1.00 97.69 103 GLU A C 1
ATOM 808 O O . GLU A 1 103 ? 7.073 5.448 1.023 1.00 97.69 103 GLU A O 1
ATOM 813 N N . GLU A 1 104 ? 6.831 6.749 -0.781 1.00 96.06 104 GLU A N 1
ATOM 814 C CA . GLU A 1 104 ? 5.681 7.494 -0.248 1.00 96.06 104 GLU A CA 1
ATOM 815 C C . GLU A 1 104 ? 4.501 6.569 0.101 1.00 96.06 104 GLU A C 1
ATOM 817 O O . GLU A 1 104 ? 3.846 6.729 1.142 1.00 96.06 104 GLU A O 1
ATOM 822 N N . THR A 1 105 ? 4.211 5.585 -0.758 1.00 94.94 105 THR A N 1
ATOM 823 C CA . THR A 1 105 ? 3.132 4.624 -0.503 1.00 94.94 105 THR A CA 1
ATOM 824 C C . THR A 1 105 ? 3.457 3.653 0.627 1.00 94.94 105 THR A C 1
ATOM 826 O O . THR A 1 105 ? 2.572 3.384 1.437 1.00 94.94 105 THR A O 1
ATOM 829 N N . GLU A 1 106 ? 4.698 3.184 0.750 1.00 96.38 106 GLU A N 1
ATOM 830 C CA . GLU A 1 106 ? 5.138 2.313 1.846 1.00 96.38 106 GLU A CA 1
ATOM 831 C C . GLU A 1 106 ? 5.053 3.026 3.199 1.00 96.38 106 GLU A C 1
ATOM 833 O O . GLU A 1 106 ? 4.519 2.475 4.168 1.00 96.38 106 GLU A O 1
ATOM 838 N N . ILE A 1 107 ? 5.483 4.290 3.267 1.00 96.44 107 ILE A N 1
ATOM 839 C CA . ILE A 1 107 ? 5.311 5.124 4.464 1.00 96.44 107 ILE A CA 1
ATOM 840 C C . ILE A 1 107 ? 3.823 5.218 4.817 1.00 96.44 107 ILE A C 1
ATOM 842 O O . ILE A 1 107 ? 3.434 4.952 5.954 1.00 96.44 107 ILE A O 1
ATOM 846 N N . THR A 1 108 ? 2.969 5.499 3.831 1.00 96.25 108 THR A N 1
ATOM 847 C CA . THR A 1 108 ? 1.520 5.588 4.052 1.00 96.25 108 THR A CA 1
ATOM 848 C C . THR A 1 108 ? 0.938 4.271 4.581 1.00 96.25 108 THR A C 1
ATOM 850 O O . THR A 1 108 ? 0.139 4.290 5.518 1.00 96.25 108 THR A O 1
ATOM 853 N N . ILE A 1 109 ? 1.324 3.123 4.014 1.00 95.56 109 ILE A N 1
ATOM 854 C CA . ILE A 1 109 ? 0.861 1.798 4.461 1.00 95.56 109 ILE A CA 1
ATOM 855 C C . ILE A 1 109 ? 1.292 1.551 5.911 1.00 95.56 109 ILE A C 1
ATOM 857 O O . ILE A 1 109 ? 0.448 1.269 6.764 1.00 95.56 109 ILE A O 1
ATOM 861 N N . THR A 1 110 ? 2.575 1.746 6.221 1.00 95.94 110 THR A N 1
ATOM 862 C CA . THR A 1 110 ? 3.107 1.504 7.571 1.00 95.94 110 THR A CA 1
ATOM 863 C C . THR A 1 110 ? 2.472 2.409 8.631 1.00 95.94 110 THR A C 1
ATOM 865 O O . THR A 1 110 ? 2.213 1.969 9.755 1.00 95.94 110 THR A O 1
ATOM 868 N N . GLU A 1 111 ? 2.154 3.661 8.298 1.00 96.38 111 GLU A N 1
ATOM 869 C CA . GLU A 1 111 ? 1.397 4.555 9.178 1.00 96.38 111 GLU A CA 1
ATOM 870 C C . GLU A 1 111 ? -0.025 4.046 9.442 1.00 96.38 111 GLU A C 1
ATOM 872 O O . GLU A 1 111 ? -0.498 4.088 10.585 1.00 96.38 111 GLU A O 1
ATOM 877 N N . LYS A 1 112 ? -0.714 3.535 8.413 1.00 95.50 112 LYS A N 1
ATOM 878 C CA . LYS A 1 112 ? -2.058 2.962 8.571 1.00 95.50 112 LYS A CA 1
ATOM 879 C C . LYS A 1 112 ? -2.044 1.689 9.406 1.00 95.50 112 LYS A C 1
ATOM 881 O O . LYS A 1 112 ? -2.922 1.546 10.258 1.00 95.50 112 LYS A O 1
ATOM 886 N N . ASP A 1 113 ? -1.040 0.834 9.251 1.00 95.31 113 ASP A N 1
ATOM 887 C CA . ASP A 1 113 ? -0.886 -0.377 10.064 1.00 95.31 113 ASP A CA 1
ATOM 888 C C . ASP A 1 113 ? -0.665 -0.055 11.546 1.00 95.31 113 ASP A C 1
ATOM 890 O O . ASP A 1 113 ? -1.273 -0.670 12.433 1.00 95.31 113 ASP A O 1
ATOM 894 N N . ARG A 1 114 ? 0.152 0.966 11.834 1.00 96.38 114 ARG A N 1
ATOM 895 C CA . ARG A 1 114 ? 0.351 1.464 13.203 1.00 96.38 114 ARG A CA 1
ATOM 896 C C . ARG A 1 114 ? -0.944 2.006 13.798 1.00 96.38 114 ARG A C 1
ATOM 898 O O . ARG A 1 114 ? -1.294 1.653 14.924 1.00 96.38 114 ARG A O 1
ATOM 905 N N . GLU A 1 115 ? -1.683 2.825 13.052 1.00 96.56 115 GLU A N 1
ATOM 906 C CA . GLU A 1 115 ? -2.966 3.364 13.518 1.00 96.56 115 GLU A CA 1
ATOM 907 C C . GLU A 1 115 ? -4.002 2.254 13.748 1.00 96.56 115 GLU A C 1
ATOM 909 O O . GLU A 1 115 ? -4.738 2.287 14.736 1.00 96.56 115 GLU A O 1
ATOM 914 N N . LEU A 1 116 ? -4.046 1.244 12.879 1.00 94.88 116 LEU A N 1
ATOM 915 C CA . LEU A 1 116 ? -4.939 0.097 13.022 1.00 94.88 116 LEU A CA 1
ATOM 916 C C . LEU A 1 116 ? -4.596 -0.726 14.271 1.00 94.88 116 LEU A C 1
ATOM 918 O O . LEU A 1 116 ? -5.496 -1.113 15.019 1.00 94.88 116 LEU A O 1
ATOM 922 N N . THR A 1 117 ? -3.308 -0.929 14.543 1.00 96.38 117 THR A N 1
ATOM 923 C CA . THR A 1 117 ? -2.828 -1.594 15.764 1.00 96.38 117 THR A CA 1
ATOM 924 C C . THR A 1 117 ? -3.232 -0.808 17.013 1.00 96.38 117 THR A C 1
ATOM 926 O O . THR A 1 117 ? -3.862 -1.359 17.915 1.00 96.38 117 THR A O 1
ATOM 929 N N . ARG A 1 118 ? -3.003 0.512 17.021 1.00 97.81 118 ARG A N 1
ATOM 930 C CA . ARG A 1 118 ? -3.406 1.401 18.123 1.00 97.81 118 ARG A CA 1
ATOM 931 C C . ARG A 1 118 ? -4.916 1.370 18.373 1.00 97.81 118 ARG A C 1
ATOM 933 O O . ARG A 1 118 ? -5.360 1.369 19.521 1.00 97.81 118 ARG A O 1
ATOM 940 N N . ARG A 1 119 ? -5.730 1.333 17.313 1.00 97.50 119 ARG A N 1
ATOM 941 C CA . ARG A 1 119 ? -7.193 1.209 17.434 1.00 97.50 119 ARG A CA 1
ATOM 942 C C . ARG A 1 119 ? -7.609 -0.113 18.061 1.00 97.50 119 ARG A C 1
ATOM 944 O O . ARG A 1 119 ? -8.454 -0.088 18.949 1.0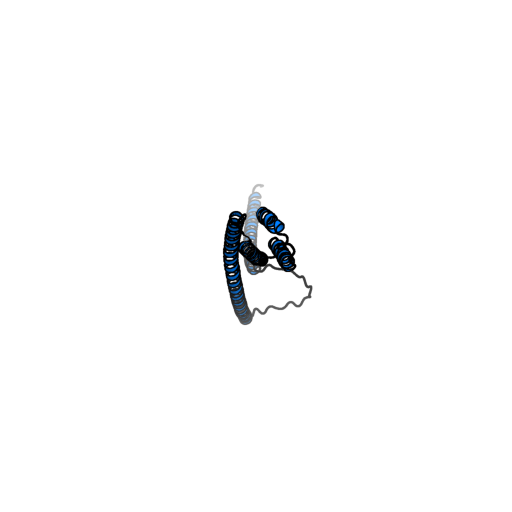0 97.50 119 ARG A O 1
ATOM 951 N N . LYS A 1 120 ? -6.994 -1.229 17.659 1.00 97.19 120 LYS A N 1
ATOM 952 C CA . LYS A 1 120 ? -7.256 -2.549 18.256 1.00 97.19 120 LYS A CA 1
ATOM 953 C C . LYS A 1 120 ? -6.930 -2.572 19.748 1.00 97.19 120 LYS A C 1
ATOM 955 O O . LYS A 1 120 ? -7.724 -3.067 20.542 1.00 97.19 120 LYS A O 1
ATOM 960 N N . GLU A 1 121 ? -5.801 -1.991 20.144 1.00 97.88 121 GLU A N 1
ATOM 961 C CA . GLU A 1 121 ? -5.426 -1.879 21.558 1.00 97.88 121 GLU A CA 1
ATOM 962 C C . GLU A 1 121 ? -6.419 -1.027 22.356 1.00 97.88 121 GLU A C 1
ATOM 964 O O . GLU A 1 121 ? -6.804 -1.388 23.469 1.00 97.88 121 GLU A O 1
ATOM 969 N N . ASN A 1 122 ? -6.861 0.099 21.793 1.00 97.94 122 ASN A N 1
ATOM 970 C CA . ASN A 1 122 ? -7.852 0.960 22.435 1.00 97.94 122 ASN A CA 1
ATOM 971 C C . ASN A 1 122 ? -9.218 0.273 22.549 1.00 97.94 122 ASN A C 1
ATOM 973 O O . ASN A 1 122 ? -9.855 0.371 23.594 1.00 97.94 122 ASN A O 1
ATOM 977 N N . GLU A 1 123 ? -9.653 -0.448 21.514 1.00 98.19 123 GLU A N 1
ATOM 978 C CA . GLU A 1 123 ? -10.884 -1.240 21.556 1.00 98.19 123 GLU A CA 1
ATOM 979 C C . GLU A 1 123 ? -10.813 -2.305 22.657 1.00 98.19 123 GLU A C 1
ATOM 981 O O . GLU A 1 123 ? -11.751 -2.433 23.441 1.00 98.19 123 GLU A O 1
ATOM 986 N N . ALA A 1 124 ? -9.691 -3.021 22.777 1.00 97.62 124 ALA A N 1
ATOM 987 C CA . ALA A 1 124 ? -9.490 -4.007 23.838 1.00 97.62 124 ALA A CA 1
ATOM 988 C C . ALA A 1 124 ? -9.575 -3.376 25.240 1.00 97.62 124 ALA A C 1
ATOM 990 O O . ALA A 1 124 ? -10.264 -3.907 26.112 1.00 97.62 124 ALA A O 1
ATOM 991 N N . LYS A 1 125 ? -8.945 -2.210 25.446 1.00 98.00 125 LYS A N 1
ATOM 992 C CA . LYS A 1 125 ? -9.029 -1.461 26.715 1.00 98.00 125 LYS A CA 1
ATOM 993 C C . LYS A 1 125 ? -10.460 -1.030 27.035 1.00 98.00 125 LYS A C 1
ATOM 995 O O . LYS A 1 125 ? -10.897 -1.176 28.173 1.00 98.00 125 LYS A O 1
ATOM 1000 N N . LEU A 1 126 ? -11.193 -0.520 26.045 1.00 98.00 126 LEU A N 1
ATOM 1001 C CA . LEU A 1 126 ? -12.592 -0.122 26.214 1.00 98.00 126 LEU A CA 1
ATOM 1002 C C . LEU A 1 126 ? -13.487 -1.321 26.529 1.00 98.00 126 LEU A C 1
ATOM 1004 O O . LEU A 1 126 ? -14.357 -1.213 27.388 1.00 98.00 126 LEU A O 1
ATOM 1008 N N . ARG A 1 127 ? -13.255 -2.467 25.880 1.00 97.75 127 ARG A N 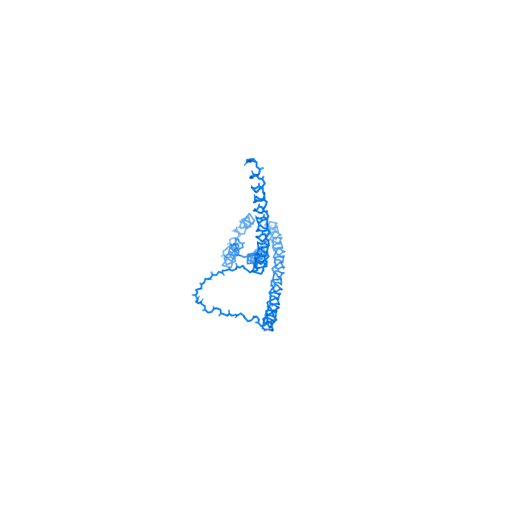1
ATOM 1009 C CA . ARG A 1 127 ? -14.000 -3.706 26.134 1.00 97.75 127 ARG A CA 1
ATOM 1010 C C . ARG A 1 127 ? -13.813 -4.180 27.577 1.00 97.75 127 ARG A C 1
ATOM 1012 O O . ARG A 1 127 ? -14.800 -4.476 28.238 1.00 97.75 127 ARG A O 1
ATOM 1019 N N . LEU A 1 128 ? -12.577 -4.156 28.077 1.00 97.69 128 LEU A N 1
ATOM 1020 C CA . LEU A 1 128 ? -12.267 -4.504 29.466 1.00 97.69 128 LEU A CA 1
ATOM 1021 C C . LEU A 1 128 ? -12.871 -3.501 30.462 1.00 97.69 128 LEU A C 1
ATOM 1023 O O . LEU A 1 128 ? -13.439 -3.897 31.473 1.00 97.69 128 LEU A O 1
ATOM 1027 N N . ALA A 1 129 ? -12.811 -2.199 30.168 1.00 97.62 129 ALA A N 1
ATOM 1028 C CA . ALA A 1 129 ? -13.444 -1.185 31.012 1.00 97.62 129 ALA A CA 1
ATOM 1029 C C . ALA A 1 129 ? -14.973 -1.349 31.073 1.00 97.62 129 ALA A C 1
ATOM 1031 O O . ALA A 1 129 ? -15.569 -1.183 32.137 1.00 97.62 129 ALA A O 1
ATOM 1032 N N . LEU A 1 130 ? -15.604 -1.696 29.946 1.00 97.31 130 LEU A N 1
ATOM 1033 C CA . LEU A 1 130 ? -17.034 -2.001 29.879 1.00 97.31 130 LEU A CA 1
ATOM 1034 C C . LEU A 1 130 ? -17.395 -3.248 30.689 1.00 97.31 130 LEU A C 1
ATOM 1036 O O . LEU A 1 130 ? -18.427 -3.242 31.353 1.00 97.31 130 LEU A O 1
ATOM 1040 N N . GLU A 1 131 ? -16.561 -4.287 30.661 1.00 97.00 131 GLU A N 1
ATOM 1041 C CA . GLU A 1 131 ? -16.754 -5.508 31.451 1.00 97.00 131 GLU A CA 1
ATOM 1042 C C . GLU A 1 131 ? -16.717 -5.207 32.953 1.00 97.00 131 GLU A C 1
ATOM 1044 O O . GLU A 1 131 ? -17.700 -5.463 33.647 1.00 97.00 131 GLU A O 1
ATOM 1049 N N . VAL A 1 132 ? -15.668 -4.525 33.427 1.00 97.06 132 VAL A N 1
ATOM 1050 C CA . VAL A 1 132 ? -15.541 -4.114 34.837 1.00 97.06 132 VAL A CA 1
ATOM 1051 C C . VAL A 1 132 ? -16.726 -3.248 35.273 1.00 97.06 132 VAL A C 1
ATOM 1053 O O . VAL A 1 132 ? -17.303 -3.458 36.338 1.00 97.06 132 VAL A O 1
ATOM 1056 N N . LYS A 1 133 ? -17.151 -2.287 34.442 1.00 96.12 133 LYS A N 1
ATOM 1057 C CA . LYS A 1 133 ? -18.322 -1.456 34.758 1.00 96.12 133 LYS A CA 1
ATOM 1058 C C . LYS A 1 133 ? -19.629 -2.245 34.744 1.00 96.12 133 LYS A C 1
ATOM 1060 O O . LYS A 1 133 ? -20.500 -1.977 35.569 1.00 96.12 133 LYS A O 1
ATOM 1065 N N . GLY A 1 134 ? -19.768 -3.229 33.860 1.00 94.38 134 GLY A N 1
ATOM 1066 C CA . GLY A 1 134 ? -20.905 -4.147 33.847 1.00 94.38 134 GLY A CA 1
ATOM 1067 C C . GLY A 1 134 ? -20.996 -4.987 35.124 1.00 94.38 134 GLY A C 1
ATOM 1068 O O . GLY A 1 134 ? -22.090 -5.162 35.670 1.00 94.38 134 GLY A O 1
ATOM 1069 N N . GLU A 1 135 ? -19.859 -5.457 35.637 1.00 95.19 135 GLU A N 1
ATOM 1070 C CA . GLU A 1 135 ? -19.767 -6.185 36.908 1.00 95.19 135 GLU A CA 1
ATOM 1071 C C . GLU A 1 135 ? -20.103 -5.292 38.111 1.00 95.19 135 GLU A C 1
ATOM 1073 O O . GLU A 1 135 ? -20.880 -5.698 38.981 1.00 95.19 135 GLU A O 1
ATOM 1078 N N . GLU A 1 136 ? -19.591 -4.056 38.144 1.00 94.81 136 GLU A N 1
ATOM 1079 C CA . GLU A 1 136 ? -19.924 -3.068 39.180 1.00 94.81 136 GLU A CA 1
ATOM 1080 C C . GLU A 1 136 ? -21.433 -2.776 39.210 1.00 94.81 136 GLU A C 1
ATOM 1082 O O . GLU A 1 136 ? -22.056 -2.836 40.271 1.00 94.81 136 GLU A O 1
ATOM 1087 N N . VAL A 1 137 ? -22.046 -2.514 38.049 1.00 94.44 137 VAL A N 1
ATOM 1088 C CA . VAL A 1 137 ? -23.494 -2.265 37.943 1.00 94.44 137 VAL A CA 1
ATOM 1089 C C . VAL A 1 137 ? -24.294 -3.489 38.386 1.00 94.44 137 VAL A C 1
ATOM 1091 O O . VAL A 1 137 ? -25.257 -3.351 39.138 1.00 94.44 137 VAL A O 1
ATOM 1094 N N . SER A 1 138 ? -23.887 -4.691 37.974 1.00 91.44 138 SER A N 1
ATOM 1095 C CA . SER A 1 138 ? -24.547 -5.937 38.389 1.00 91.44 138 SER A CA 1
ATOM 1096 C C . SER A 1 138 ? -24.463 -6.148 39.905 1.00 91.44 138 SER A C 1
ATOM 1098 O O . SER A 1 138 ? -25.445 -6.548 40.535 1.00 91.44 138 SER A O 1
ATOM 1100 N N . SER A 1 139 ? -23.318 -5.816 40.505 1.00 92.19 139 SER A N 1
ATOM 1101 C CA . SER A 1 139 ? -23.114 -5.865 41.955 1.00 92.19 139 SER A CA 1
ATOM 1102 C C . SER A 1 139 ? -24.007 -4.860 42.683 1.00 92.19 139 SER A C 1
ATOM 1104 O O . SER A 1 139 ? -24.652 -5.219 43.666 1.00 92.19 139 SER A O 1
ATOM 1106 N N . LEU A 1 140 ? -24.109 -3.624 42.181 1.00 92.75 140 LEU A N 1
ATOM 1107 C CA . LEU A 1 140 ? -24.987 -2.594 42.747 1.00 92.75 140 LEU A CA 1
ATOM 1108 C C . LEU A 1 140 ? -26.470 -2.967 42.635 1.00 92.75 140 LEU A C 1
ATOM 1110 O O . LEU A 1 140 ? -27.206 -2.799 43.602 1.00 92.75 140 LEU A O 1
ATOM 1114 N N . LEU A 1 141 ? -26.909 -3.517 41.498 1.00 90.44 141 LEU A N 1
ATOM 1115 C CA . LEU A 1 141 ? -28.281 -4.013 41.328 1.00 90.44 141 LEU A CA 1
ATOM 1116 C C . LEU A 1 141 ? -28.611 -5.115 42.339 1.00 90.44 141 LEU A C 1
ATOM 1118 O O . LEU A 1 141 ? -29.674 -5.084 42.959 1.00 90.44 141 LEU A O 1
ATOM 1122 N N . THR A 1 142 ? -27.672 -6.039 42.554 1.00 91.12 142 THR A N 1
ATOM 1123 C CA . THR A 1 142 ? -27.806 -7.105 43.556 1.00 91.12 142 THR A CA 1
ATOM 1124 C C . THR A 1 142 ? -27.860 -6.523 44.972 1.00 91.12 142 THR A C 1
ATOM 1126 O O . THR A 1 142 ? -28.723 -6.901 45.760 1.00 91.12 142 THR A O 1
ATOM 1129 N N . ALA A 1 143 ? -26.997 -5.551 45.290 1.00 89.81 143 ALA A N 1
ATOM 1130 C CA . ALA A 1 143 ? -26.976 -4.873 46.589 1.00 89.81 143 ALA A CA 1
ATOM 1131 C C . ALA A 1 143 ? -28.261 -4.073 46.873 1.00 89.81 143 ALA A C 1
ATOM 1133 O O . ALA A 1 143 ? -28.687 -3.982 48.022 1.00 89.81 143 ALA A O 1
ATOM 1134 N N . LEU A 1 144 ? -28.892 -3.520 45.835 1.00 88.62 144 LEU A N 1
ATOM 1135 C CA . LEU A 1 144 ? -30.174 -2.816 45.924 1.00 88.62 144 LEU A CA 1
ATOM 1136 C C . LEU A 1 144 ? -31.390 -3.760 45.903 1.00 88.62 144 LEU A C 1
ATOM 1138 O O . LEU A 1 144 ? -32.523 -3.285 45.959 1.00 88.62 144 LEU A O 1
ATOM 1142 N N . GLY A 1 145 ? -31.184 -5.080 45.818 1.00 77.19 145 GLY A N 1
ATOM 1143 C CA . GLY A 1 145 ? -32.265 -6.071 45.771 1.00 77.19 145 GLY A CA 1
ATOM 1144 C C . GLY A 1 145 ? -33.093 -6.037 44.479 1.00 77.19 145 GLY A C 1
ATOM 1145 O O . GLY A 1 145 ? -34.169 -6.628 44.423 1.00 77.19 145 GLY A O 1
ATOM 1146 N N . LEU A 1 146 ? -32.602 -5.358 43.439 1.00 72.81 146 LEU A N 1
ATOM 1147 C CA . LEU A 1 146 ? -33.190 -5.301 42.099 1.00 72.81 146 LEU A CA 1
ATOM 1148 C C . LEU A 1 146 ? -32.706 -6.508 41.284 1.00 72.81 146 LEU A C 1
ATOM 1150 O O . LEU A 1 146 ? -32.026 -6.378 40.265 1.00 72.81 146 LEU A O 1
ATOM 1154 N N . GLU A 1 147 ? -33.024 -7.713 41.751 1.00 58.81 147 GLU A N 1
ATOM 1155 C CA . GLU A 1 147 ? -32.788 -8.922 40.969 1.00 58.81 147 GLU A CA 1
ATOM 1156 C C . GLU A 1 147 ? -33.797 -8.952 39.814 1.00 58.81 147 GLU A C 1
ATOM 1158 O O . GLU A 1 147 ? -35.011 -8.907 40.022 1.00 58.81 147 GLU A O 1
ATOM 1163 N N . ARG A 1 148 ? -33.309 -8.979 38.567 1.00 56.78 148 ARG A N 1
ATOM 1164 C CA . ARG A 1 148 ? -34.181 -9.174 37.403 1.00 56.78 148 ARG A CA 1
ATOM 1165 C C . ARG A 1 148 ? -34.876 -10.525 37.556 1.00 56.78 148 ARG A C 1
ATOM 1167 O O . ARG A 1 148 ? -34.249 -11.558 37.329 1.00 56.78 148 ARG A O 1
ATOM 1174 N N . VAL A 1 149 ? -36.167 -10.511 37.885 1.00 44.47 149 VAL A N 1
ATOM 1175 C CA . VAL A 1 149 ? -37.050 -11.666 37.709 1.00 44.47 149 VAL A CA 1
ATOM 1176 C C . VAL A 1 149 ? -36.964 -12.047 36.233 1.00 44.47 149 VAL A C 1
ATOM 1178 O O . VAL A 1 149 ? -37.406 -11.306 35.355 1.00 44.47 149 VAL A O 1
ATOM 1181 N N . LYS A 1 150 ? -36.301 -13.169 35.943 1.00 46.09 150 LYS A N 1
ATOM 1182 C CA . LYS A 1 150 ? -36.370 -13.808 34.632 1.00 46.09 150 LYS A CA 1
ATOM 1183 C C . LYS A 1 150 ? -37.815 -14.258 34.446 1.00 46.09 150 LYS A C 1
ATOM 1185 O O . LYS A 1 150 ? -38.206 -15.281 34.997 1.00 46.09 150 LYS A O 1
ATOM 1190 N N . ASP A 1 151 ? -38.593 -13.508 33.676 1.00 40.41 151 ASP A N 1
ATOM 1191 C CA . ASP A 1 151 ? -39.825 -14.040 33.105 1.00 40.41 151 ASP A CA 1
ATOM 1192 C C . ASP A 1 151 ? -39.441 -15.146 32.113 1.00 40.41 151 ASP A C 1
ATOM 1194 O O . ASP A 1 151 ? -39.040 -14.909 30.971 1.00 40.41 151 ASP A O 1
ATOM 1198 N N . GLU A 1 152 ? -39.516 -16.388 32.584 1.00 45.41 152 GLU A N 1
ATOM 1199 C CA . GLU A 1 152 ? -39.498 -17.588 31.759 1.00 45.41 152 GLU A CA 1
ATOM 1200 C C . GLU A 1 152 ? -40.770 -17.636 30.906 1.00 45.41 152 GLU A C 1
ATOM 1202 O O . GLU A 1 152 ? -41.737 -18.309 31.260 1.00 45.41 152 GLU A O 1
ATOM 1207 N N . ARG A 1 153 ? -40.790 -16.969 29.747 1.00 40.66 153 ARG A N 1
ATOM 1208 C CA . ARG A 1 153 ? -41.670 -17.381 28.643 1.00 40.66 153 ARG A CA 1
ATOM 1209 C C . ARG A 1 153 ? -40.978 -17.282 27.291 1.00 40.66 153 ARG A C 1
ATOM 1211 O O . ARG A 1 153 ? -40.840 -16.210 26.722 1.00 40.66 153 ARG A O 1
ATOM 1218 N N . ALA A 1 154 ? -40.648 -18.478 26.807 1.00 37.84 154 ALA A N 1
ATOM 1219 C CA . ALA A 1 154 ? -40.624 -18.919 25.417 1.00 37.84 154 ALA A CA 1
ATOM 1220 C C . ALA A 1 154 ? -39.692 -18.186 24.436 1.00 37.84 154 ALA A C 1
ATOM 1222 O O . ALA A 1 154 ? -39.916 -17.061 24.006 1.00 37.84 154 ALA A O 1
ATOM 1223 N N . SER A 1 155 ? -38.682 -18.941 24.009 1.00 42.47 155 SER A N 1
ATOM 1224 C CA . SER A 1 155 ? -37.869 -18.732 22.818 1.00 42.47 155 SER A CA 1
ATOM 1225 C C . SER A 1 155 ? -38.679 -18.382 21.566 1.00 42.47 155 SER A C 1
ATOM 1227 O O . SER A 1 155 ? -39.556 -19.146 21.180 1.00 42.47 155 SER A O 1
ATOM 1229 N N . GLU A 1 156 ? -38.233 -17.355 20.842 1.00 34.00 156 GLU A N 1
ATOM 1230 C CA . GLU A 1 156 ? -38.114 -17.374 19.379 1.00 34.00 156 GLU A CA 1
ATOM 1231 C C . GLU A 1 156 ? -36.882 -16.536 18.967 1.00 34.00 156 GLU A C 1
ATOM 1233 O O . GLU A 1 156 ? -36.686 -15.432 19.484 1.00 34.00 156 GLU A O 1
ATOM 1238 N N . PRO A 1 157 ? -35.995 -17.039 18.086 1.00 46.09 157 PRO A N 1
ATOM 1239 C CA . PRO A 1 157 ? -34.733 -16.381 17.782 1.00 46.09 157 PRO A CA 1
ATOM 1240 C C . PRO A 1 157 ? -34.918 -15.395 16.624 1.00 46.09 157 PRO A C 1
ATOM 1242 O O . PRO A 1 157 ? -34.785 -15.758 15.456 1.00 46.09 157 PRO A O 1
ATOM 1245 N N . VAL A 1 158 ? -35.170 -14.121 16.928 1.00 37.41 158 VAL A N 1
ATOM 1246 C CA . VAL A 1 158 ? -35.075 -13.062 15.914 1.00 37.41 158 VAL A CA 1
ATOM 1247 C C . VAL A 1 158 ? -33.655 -12.508 15.914 1.00 37.41 158 VAL A C 1
ATOM 1249 O O . VAL A 1 158 ? -33.254 -11.725 16.773 1.00 37.41 158 VAL A O 1
ATOM 1252 N N . ARG A 1 159 ? -32.878 -12.947 14.917 1.00 45.72 159 ARG A N 1
ATOM 1253 C CA . ARG A 1 159 ? -31.651 -12.275 14.475 1.00 45.72 159 ARG A CA 1
ATOM 1254 C C . ARG A 1 159 ? -31.967 -10.799 14.230 1.00 45.72 159 ARG A C 1
ATOM 1256 O O . ARG A 1 159 ? -32.774 -10.499 13.356 1.00 45.72 159 ARG A O 1
ATOM 1263 N N . CYS A 1 160 ? -31.286 -9.890 14.921 1.00 30.03 160 CYS A N 1
ATOM 1264 C CA . CYS A 1 160 ? -31.205 -8.510 14.467 1.00 30.03 160 CYS A CA 1
ATOM 1265 C C . CYS A 1 160 ? -29.800 -7.957 14.689 1.00 30.03 160 CYS A C 1
ATOM 1267 O O . CYS A 1 160 ? -29.256 -7.973 15.793 1.00 30.03 160 CYS A O 1
ATOM 1269 N N . SER A 1 161 ? -29.223 -7.538 13.573 1.00 37.69 161 SER A N 1
ATOM 1270 C CA . SER A 1 161 ? -27.959 -6.841 13.434 1.00 37.69 161 SER A CA 1
ATOM 1271 C C . SER A 1 161 ? -27.948 -5.528 14.218 1.00 37.69 161 SER A C 1
ATOM 1273 O O . SER A 1 161 ? -28.984 -4.904 14.409 1.00 37.69 161 SER A O 1
ATOM 1275 N N . THR A 1 162 ? -26.740 -5.120 14.610 1.00 46.69 162 THR A N 1
ATOM 1276 C CA . THR A 1 162 ? -26.258 -3.736 14.733 1.00 46.69 162 THR A CA 1
ATOM 1277 C C . THR A 1 162 ? -27.307 -2.658 15.020 1.00 46.69 162 THR A C 1
ATOM 1279 O O . THR A 1 162 ? -28.000 -2.239 14.106 1.00 46.69 162 THR A O 1
ATOM 1282 N N . MET A 1 163 ? -27.324 -2.144 16.253 1.00 37.16 163 MET A N 1
ATOM 1283 C CA . MET A 1 163 ? -27.436 -0.716 16.616 1.00 37.16 163 MET A CA 1
ATOM 1284 C C . MET A 1 163 ? -27.450 -0.652 18.152 1.00 37.16 163 MET A C 1
ATOM 1286 O O . MET A 1 163 ? -28.471 -0.853 18.807 1.00 37.16 163 MET A O 1
ATOM 1290 N N . GLY A 1 164 ? -26.264 -0.476 18.734 1.00 42.88 164 GLY A N 1
ATOM 1291 C CA . GLY A 1 164 ? -26.109 -0.183 20.154 1.00 42.88 164 GLY A CA 1
ATOM 1292 C C . GLY A 1 164 ? -26.476 1.271 20.459 1.00 42.88 164 GLY A C 1
ATOM 1293 O O . GLY A 1 164 ? -26.342 2.132 19.596 1.00 42.88 164 GLY A O 1
ATOM 1294 N N . ALA A 1 165 ? -26.868 1.500 21.716 1.00 48.03 165 ALA A N 1
ATOM 1295 C CA . ALA A 1 165 ? -27.147 2.788 22.359 1.00 48.03 165 ALA A CA 1
ATOM 1296 C C . ALA A 1 165 ? -28.466 3.478 21.966 1.00 48.03 165 ALA A C 1
ATOM 1298 O O . ALA A 1 165 ? -28.461 4.366 21.123 1.00 48.03 165 ALA A O 1
ATOM 1299 N N . GLN A 1 166 ? -29.581 3.106 22.624 1.00 42.81 166 GLN A N 1
ATOM 1300 C CA . GLN A 1 166 ? -30.747 4.006 22.792 1.00 42.81 166 GLN A CA 1
ATOM 1301 C C . GLN A 1 166 ? -31.869 3.529 23.750 1.00 42.81 166 GLN A C 1
ATOM 1303 O O . GLN A 1 166 ? -32.972 4.060 23.694 1.00 42.81 166 GLN A O 1
ATOM 1308 N N . LYS A 1 167 ? -31.662 2.534 24.633 1.00 47.84 167 LYS A N 1
ATOM 1309 C CA . LYS A 1 167 ? -32.765 2.034 25.491 1.00 47.84 167 LYS A CA 1
ATOM 1310 C C . LYS A 1 167 ? -32.999 2.811 26.794 1.00 47.84 167 LYS A C 1
ATOM 1312 O O . LYS A 1 167 ? -34.138 2.853 27.241 1.00 47.84 167 LYS A O 1
ATOM 1317 N N . ASP A 1 168 ? -31.978 3.448 27.367 1.00 50.03 168 ASP A N 1
ATOM 1318 C CA . ASP A 1 168 ? -32.134 4.167 28.647 1.00 50.03 168 ASP A CA 1
ATOM 1319 C C . ASP A 1 168 ? -32.758 5.563 28.499 1.00 50.03 168 ASP A C 1
ATOM 1321 O O . ASP A 1 168 ? -33.432 6.043 29.406 1.00 50.03 168 ASP A O 1
ATOM 1325 N N . GLU A 1 169 ? -32.589 6.213 27.346 1.00 52.41 169 GLU A N 1
ATOM 1326 C CA . GLU A 1 169 ? -33.100 7.574 27.129 1.00 52.41 169 GLU A CA 1
ATOM 1327 C C . GLU A 1 169 ? -34.623 7.588 26.895 1.00 52.41 169 GLU A C 1
ATOM 1329 O O . GLU A 1 169 ? -35.324 8.481 27.373 1.00 52.41 169 GLU A O 1
ATOM 1334 N N . PHE A 1 170 ? -35.158 6.546 26.246 1.00 52.06 170 PHE A N 1
ATOM 1335 C CA . PHE A 1 170 ? -36.602 6.375 26.039 1.00 52.06 170 PHE A CA 1
ATOM 1336 C C . PHE A 1 170 ? -37.358 6.114 27.350 1.00 52.06 170 PHE A C 1
ATOM 1338 O O . PHE A 1 170 ? -38.433 6.670 27.557 1.00 52.06 170 PHE A O 1
ATOM 1345 N N . HIS A 1 171 ? -36.776 5.343 28.273 1.00 57.12 171 HIS A N 1
ATOM 1346 C CA . HIS A 1 171 ? -37.451 4.962 29.518 1.00 57.12 171 HIS A CA 1
ATOM 1347 C C . HIS A 1 171 ? -37.686 6.157 30.459 1.00 57.12 171 HIS A C 1
ATOM 1349 O O . HIS A 1 171 ? -38.744 6.268 31.080 1.00 57.12 171 HIS A O 1
ATOM 1355 N N . MET A 1 172 ? -36.733 7.093 30.523 1.00 59.28 172 MET A N 1
ATOM 1356 C CA . MET A 1 172 ? -36.864 8.302 31.346 1.00 59.28 172 MET A CA 1
ATOM 1357 C C . MET A 1 172 ? -37.883 9.291 30.753 1.00 59.28 172 MET A C 1
ATOM 1359 O O . MET A 1 172 ? -38.617 9.957 31.489 1.00 59.28 172 MET A O 1
ATOM 1363 N N . PHE A 1 173 ? -37.967 9.366 29.420 1.00 68.81 173 PHE A N 1
ATOM 1364 C CA . PHE A 1 173 ? -38.962 10.187 28.730 1.00 68.81 173 PHE A CA 1
ATOM 1365 C C . PHE A 1 173 ? -40.377 9.618 28.899 1.00 68.81 173 PHE A C 1
ATOM 1367 O O . PHE A 1 173 ? -41.320 10.385 29.100 1.00 68.81 173 PHE A O 1
ATOM 1374 N N . ASP A 1 174 ? -40.527 8.292 28.907 1.00 74.44 174 ASP A N 1
ATOM 1375 C CA . ASP A 1 174 ? -41.810 7.618 29.130 1.00 74.44 174 ASP A CA 1
ATOM 1376 C C . ASP A 1 174 ? -42.338 7.829 30.560 1.00 74.44 174 ASP A C 1
ATOM 1378 O O . ASP A 1 174 ? -43.521 8.129 30.753 1.00 74.44 174 ASP A O 1
ATOM 1382 N N . GLU A 1 175 ? -41.472 7.757 31.576 1.00 79.12 175 GLU A N 1
ATOM 1383 C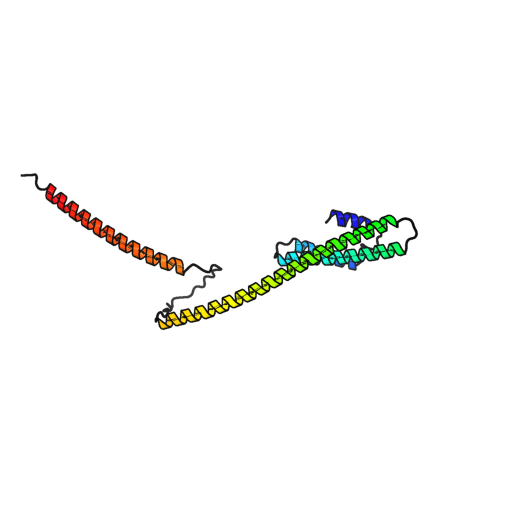 CA . GLU A 1 175 ? -41.841 8.065 32.966 1.00 79.12 175 GLU A CA 1
ATOM 1384 C C . GLU A 1 175 ? -42.255 9.533 33.141 1.00 79.12 175 GLU A C 1
ATOM 1386 O O . GLU A 1 175 ? -43.283 9.827 33.766 1.00 79.12 175 GLU A O 1
ATOM 1391 N N . LEU A 1 176 ? -41.503 10.462 32.539 1.00 81.31 176 LEU A N 1
ATOM 1392 C CA . LEU A 1 176 ? -41.837 11.884 32.569 1.00 81.31 176 LEU A CA 1
ATOM 1393 C C . LEU A 1 176 ? -43.159 12.167 31.838 1.00 81.31 176 LEU A C 1
ATOM 1395 O O . LEU A 1 176 ? -44.001 12.907 32.353 1.00 81.31 176 LEU A O 1
ATOM 1399 N N . THR A 1 177 ? -43.378 11.544 30.680 1.00 84.12 177 THR A N 1
ATOM 1400 C CA . THR A 1 177 ? -44.601 11.702 29.877 1.00 84.12 177 THR A CA 1
ATOM 1401 C C . THR A 1 177 ? -45.825 11.183 30.631 1.00 84.12 177 THR A C 1
ATOM 1403 O O . THR A 1 177 ? -46.854 11.862 30.681 1.00 84.12 177 THR A O 1
ATOM 1406 N N . ASN A 1 178 ? -45.702 10.036 31.304 1.00 83.62 178 ASN A N 1
ATOM 1407 C CA . ASN A 1 178 ? -46.762 9.499 32.156 1.00 83.62 178 ASN A CA 1
ATOM 1408 C C . ASN A 1 178 ? -47.052 10.410 33.359 1.00 83.62 178 ASN A C 1
ATOM 1410 O O . ASN A 1 178 ? -48.215 10.687 33.659 1.00 83.62 178 ASN A O 1
ATOM 1414 N N . SER A 1 179 ? -46.017 10.942 34.015 1.00 90.50 179 SER A N 1
ATOM 1415 C CA . SER A 1 179 ? -46.170 11.863 35.149 1.00 90.50 179 SER A CA 1
ATOM 1416 C C . SER A 1 179 ? -46.884 13.165 34.754 1.00 90.50 179 SER A C 1
ATOM 1418 O O . SER A 1 179 ? -47.847 13.580 35.410 1.00 90.50 179 SER A O 1
ATOM 1420 N N . VAL A 1 180 ? -46.481 13.779 33.635 1.00 91.94 180 VAL A N 1
ATOM 1421 C CA . VAL A 1 180 ? -47.125 14.988 33.096 1.00 91.94 180 VAL A CA 1
ATOM 1422 C C . VAL A 1 180 ? -48.564 14.696 32.662 1.00 91.94 180 VAL A C 1
ATOM 1424 O O . VAL A 1 180 ? -49.462 15.482 32.973 1.00 91.94 180 VAL A O 1
ATOM 1427 N N . GLY A 1 181 ? -48.816 13.549 32.025 1.00 91.06 181 GLY A N 1
ATOM 1428 C CA . GLY A 1 181 ? -50.161 13.110 31.647 1.00 91.06 181 GLY A CA 1
ATOM 1429 C C . GLY A 1 181 ? -51.105 13.005 32.848 1.00 91.06 181 GLY A C 1
ATOM 1430 O O . GLY A 1 181 ? -52.205 13.564 32.825 1.00 91.06 181 GLY A O 1
ATOM 1431 N N . ILE A 1 182 ? -50.647 12.385 33.942 1.00 90.19 182 ILE A N 1
ATOM 1432 C CA . ILE A 1 182 ? -51.408 12.268 35.196 1.00 90.19 182 ILE A CA 1
ATOM 1433 C C . ILE A 1 182 ? -51.692 13.652 35.799 1.00 90.19 182 ILE A C 1
ATOM 1435 O O . ILE A 1 182 ? -52.814 13.926 36.242 1.00 90.19 182 ILE A O 1
ATOM 1439 N N . GLN A 1 183 ? -50.706 14.558 35.806 1.00 93.00 183 GLN A N 1
ATOM 1440 C CA . GLN A 1 183 ? -50.909 15.920 36.308 1.00 93.00 183 GLN A CA 1
ATOM 1441 C C . GLN A 1 183 ? -51.916 16.708 35.464 1.00 93.00 183 GLN A C 1
ATOM 1443 O O . GLN A 1 183 ? -52.786 17.384 36.023 1.00 93.00 183 GLN A O 1
ATOM 1448 N N . MET A 1 184 ? -51.843 16.594 34.138 1.00 92.25 184 MET A N 1
ATOM 1449 C CA . MET A 1 184 ? -52.753 17.288 33.232 1.00 92.25 184 MET A CA 1
ATOM 1450 C C . MET A 1 184 ? -54.183 16.765 33.384 1.00 92.25 184 MET A C 1
ATOM 1452 O O . MET A 1 184 ? -55.113 17.558 33.510 1.00 92.25 184 MET A O 1
ATOM 1456 N N . GLN A 1 185 ? -54.361 15.450 33.526 1.00 91.25 185 GLN A N 1
ATOM 1457 C CA . GLN A 1 185 ? -55.668 14.841 33.783 1.00 91.25 185 GLN A CA 1
ATOM 1458 C C . GLN A 1 185 ? -56.264 15.280 35.135 1.00 91.25 185 GLN A C 1
ATOM 1460 O O . GLN A 1 185 ? -57.469 15.538 35.257 1.00 91.25 185 GLN A O 1
ATOM 1465 N N . LYS A 1 186 ? -55.419 15.449 36.160 1.00 93.06 186 LYS A N 1
ATOM 1466 C CA . LYS A 1 186 ? -55.828 15.994 37.464 1.00 93.06 186 LYS A CA 1
ATOM 1467 C C . LYS A 1 186 ? -56.254 17.464 37.373 1.00 93.06 186 LYS A C 1
ATOM 1469 O O . LYS A 1 186 ? -57.193 17.872 38.054 1.00 93.06 186 LYS A O 1
ATOM 1474 N N . LEU A 1 187 ? -55.592 18.266 36.541 1.00 93.69 187 LEU A N 1
ATOM 1475 C CA . LEU A 1 187 ? -55.992 19.651 36.270 1.00 93.69 187 LEU A CA 1
ATOM 1476 C C . LEU A 1 187 ? -57.298 19.719 35.473 1.00 93.69 187 LEU A C 1
ATOM 1478 O O . LEU A 1 187 ? -58.200 20.459 35.862 1.00 93.69 187 LEU A O 1
ATOM 1482 N N . SER A 1 188 ? -57.438 18.904 34.425 1.00 90.44 188 SER A N 1
ATOM 1483 C CA . SER A 1 188 ? -58.656 18.825 33.614 1.00 90.44 188 SER A CA 1
ATOM 1484 C C . SER A 1 188 ? -59.871 18.434 34.449 1.00 90.44 188 SER A C 1
ATOM 1486 O O . SER A 1 188 ? -60.901 19.090 34.358 1.00 90.44 188 SER A O 1
ATOM 1488 N N . SER A 1 189 ? -59.749 17.436 35.329 1.00 88.00 189 SER A N 1
ATOM 1489 C CA . SER A 1 189 ? -60.853 17.039 36.217 1.00 88.00 189 SER A CA 1
ATOM 1490 C C . SER A 1 189 ? -61.227 18.128 37.228 1.00 88.00 189 SER A C 1
ATOM 1492 O O . SER A 1 189 ? -62.409 18.346 37.489 1.00 88.00 189 SER A O 1
ATOM 1494 N N . LYS A 1 190 ? -60.252 18.874 37.766 1.00 93.00 190 LYS A N 1
ATOM 1495 C CA . LYS A 1 190 ? -60.525 20.031 38.638 1.00 93.00 190 LYS A CA 1
ATOM 1496 C C . LYS A 1 190 ? -61.239 21.164 37.903 1.00 93.00 190 LYS A C 1
ATOM 1498 O O . LYS A 1 190 ? -62.176 21.738 38.455 1.00 93.00 190 LYS A O 1
ATOM 1503 N N . LEU A 1 191 ? -60.804 21.482 36.685 1.00 91.12 191 LEU A N 1
ATOM 1504 C CA . LEU A 1 191 ? -61.444 22.497 35.847 1.00 91.12 191 LEU A CA 1
ATOM 1505 C C . LEU A 1 191 ? -62.862 22.081 35.457 1.00 91.12 191 LEU A C 1
ATOM 1507 O O . LEU A 1 191 ? -63.774 22.898 35.543 1.00 91.12 191 LEU A O 1
ATOM 1511 N N . GLU A 1 192 ? -63.063 20.813 35.109 1.00 92.19 192 GLU A N 1
ATOM 1512 C CA . GLU A 1 192 ? -64.375 20.275 34.751 1.00 92.19 192 GLU A CA 1
ATOM 1513 C C . GLU A 1 192 ? -65.338 20.290 35.944 1.00 92.19 192 GLU A C 1
ATOM 1515 O O . GLU A 1 192 ? -66.472 20.753 35.826 1.00 92.19 192 GLU A O 1
ATOM 1520 N N . ASN A 1 193 ? -64.863 19.910 37.132 1.00 90.25 193 ASN A N 1
ATOM 1521 C CA . ASN A 1 193 ? -65.636 20.048 38.366 1.00 90.25 193 ASN A CA 1
ATOM 1522 C C . ASN A 1 193 ? -66.003 21.514 38.641 1.00 90.25 193 ASN A C 1
ATOM 1524 O O . ASN A 1 193 ? -67.151 21.813 38.967 1.00 90.25 193 ASN A O 1
ATOM 1528 N N . GLY A 1 194 ? -65.054 22.442 38.473 1.00 89.06 194 GLY A N 1
ATOM 1529 C CA . GLY A 1 194 ? -65.307 23.878 38.604 1.00 89.06 194 GLY A CA 1
ATOM 1530 C C . GLY A 1 194 ? -66.349 24.389 37.603 1.00 89.06 194 GLY A C 1
ATOM 1531 O O . GLY A 1 194 ? -67.261 25.126 37.984 1.00 89.06 194 GLY A O 1
ATOM 1532 N N . ARG A 1 195 ? -66.265 23.943 36.343 1.00 89.62 195 ARG A N 1
ATOM 1533 C CA . ARG A 1 195 ? -67.236 24.245 35.285 1.00 89.62 195 ARG A CA 1
ATOM 1534 C C . ARG A 1 195 ? -68.627 23.750 35.663 1.00 89.62 195 ARG A C 1
ATOM 1536 O O . ARG A 1 195 ? -69.567 24.539 35.625 1.00 89.62 195 ARG A O 1
ATOM 1543 N N . GLN A 1 196 ? -68.750 22.499 36.106 1.00 89.69 196 GLN A N 1
ATOM 1544 C CA . GLN A 1 196 ? -70.029 21.919 36.513 1.00 89.69 196 GLN A CA 1
ATOM 1545 C C . GLN A 1 196 ? -70.638 22.657 37.713 1.00 89.69 196 GLN A C 1
ATOM 1547 O O . GLN A 1 196 ? -71.836 22.943 37.718 1.00 89.69 196 GLN A O 1
ATOM 1552 N N . ILE A 1 197 ? -69.822 23.026 38.708 1.00 89.75 197 ILE A N 1
ATOM 1553 C CA . ILE A 1 197 ? -70.264 23.833 39.856 1.00 89.75 197 ILE A CA 1
ATOM 1554 C C . ILE A 1 197 ? -70.805 25.187 39.380 1.00 89.75 197 ILE A C 1
ATOM 1556 O O . ILE A 1 197 ? -71.890 25.597 39.800 1.00 89.75 197 ILE A O 1
ATOM 1560 N N . LEU A 1 198 ? -70.092 25.865 38.477 1.00 83.75 198 LEU A N 1
ATOM 1561 C CA . LEU A 1 198 ? -70.514 27.154 37.933 1.00 83.75 198 LEU A CA 1
ATOM 1562 C C . LEU A 1 198 ? -71.806 27.031 37.111 1.00 83.75 198 LEU A C 1
ATOM 1564 O O . LEU A 1 198 ? -72.723 27.828 37.298 1.00 83.75 198 LEU A O 1
ATOM 1568 N N . THR A 1 199 ? -71.920 26.015 36.251 1.00 82.75 199 THR A N 1
ATOM 1569 C CA . THR A 1 199 ? -73.133 25.751 35.461 1.00 82.75 199 THR A CA 1
ATOM 1570 C C . THR A 1 199 ? -74.338 25.478 36.362 1.00 82.75 199 THR A C 1
ATOM 1572 O O . THR A 1 199 ? -75.402 26.065 36.154 1.00 82.75 199 THR A O 1
ATOM 1575 N N . ASN A 1 200 ? -74.161 24.681 37.420 1.00 83.31 200 ASN A N 1
ATOM 1576 C CA . ASN A 1 200 ? -75.209 24.409 38.404 1.00 83.31 200 ASN A CA 1
ATOM 1577 C C . ASN A 1 200 ? -75.637 25.691 39.148 1.00 83.31 200 ASN A C 1
ATOM 1579 O O . ASN A 1 200 ? -76.829 25.920 39.358 1.00 83.31 200 ASN A O 1
ATOM 1583 N N . LEU A 1 201 ? -74.690 26.564 39.514 1.00 80.75 201 LEU A N 1
ATOM 1584 C CA . LEU A 1 201 ? -74.986 27.862 40.135 1.00 80.75 201 LEU A CA 1
ATOM 1585 C C . LEU A 1 201 ? -75.736 28.806 39.183 1.00 80.75 201 LEU A C 1
ATOM 1587 O O . LEU A 1 201 ? -76.676 29.485 39.604 1.00 80.75 201 LEU A O 1
ATOM 1591 N N . MET A 1 202 ? -75.361 28.832 37.903 1.00 76.69 202 MET A N 1
ATOM 1592 C CA . MET A 1 202 ? -76.026 29.649 36.884 1.00 76.69 202 MET A CA 1
ATOM 1593 C C . MET A 1 202 ? -77.452 29.164 36.592 1.00 76.69 202 MET A C 1
ATOM 1595 O O . MET A 1 202 ? -78.361 29.991 36.527 1.00 76.69 202 MET A O 1
ATOM 1599 N N . GLN A 1 203 ? -77.689 27.850 36.506 1.00 73.25 203 GLN A N 1
ATOM 1600 C CA . GLN A 1 203 ? -79.044 27.290 36.381 1.00 73.25 203 GLN A CA 1
ATOM 1601 C C . GLN A 1 203 ? -79.911 27.604 37.608 1.00 73.25 203 GLN A C 1
ATOM 1603 O O . GLN A 1 203 ? -81.079 27.965 37.463 1.00 73.25 203 GLN A O 1
ATOM 1608 N N . LYS A 1 204 ? -79.333 27.560 38.816 1.00 68.19 204 LYS A N 1
ATOM 1609 C CA . LYS A 1 204 ? -80.046 27.885 40.060 1.00 68.19 204 LYS A CA 1
ATOM 1610 C C . LYS A 1 204 ? -80.416 29.372 40.166 1.00 68.19 204 LYS A C 1
ATOM 1612 O O . LYS A 1 204 ? -81.455 29.696 40.732 1.00 68.19 204 LYS A O 1
ATOM 1617 N N . ARG A 1 205 ? -79.616 30.278 39.582 1.00 59.75 205 ARG A N 1
ATOM 1618 C CA . ARG A 1 205 ? -79.952 31.713 39.453 1.00 59.75 205 ARG A CA 1
ATOM 1619 C C . ARG A 1 205 ? -80.916 32.020 38.299 1.00 59.75 205 ARG A C 1
ATOM 1621 O O . ARG A 1 205 ? -81.696 32.957 38.421 1.00 59.75 205 ARG A O 1
ATOM 1628 N N . GLY A 1 206 ? -80.908 31.234 37.221 1.00 58.16 206 GLY A N 1
ATOM 1629 C CA . GLY A 1 206 ? -81.840 31.374 36.091 1.00 58.16 206 GLY A CA 1
ATOM 1630 C C . GLY A 1 206 ? -83.280 30.927 36.386 1.00 58.16 206 GLY A C 1
ATOM 1631 O O . GLY A 1 206 ? -84.189 31.294 35.649 1.00 58.16 206 GLY A O 1
ATOM 1632 N N . GLY A 1 207 ? -83.501 30.174 37.471 1.00 54.78 207 GLY A N 1
ATOM 1633 C CA . GLY A 1 207 ? -84.824 29.717 37.915 1.00 54.78 207 GLY A CA 1
ATOM 1634 C C . GLY A 1 207 ? -85.619 30.710 38.775 1.00 54.78 207 GLY A C 1
ATOM 1635 O O . GLY A 1 207 ? -86.785 30.457 39.056 1.00 54.78 207 GLY A O 1
ATOM 1636 N N . ILE A 1 208 ? -85.039 31.850 39.175 1.00 53.56 208 ILE A N 1
ATOM 1637 C CA . ILE A 1 208 ? -85.726 32.889 39.966 1.00 53.56 208 ILE A CA 1
ATOM 1638 C C . ILE A 1 208 ? -86.101 34.057 39.041 1.00 53.56 208 ILE A C 1
ATOM 1640 O O . ILE A 1 208 ? -85.563 35.157 39.124 1.00 53.56 208 ILE A O 1
ATOM 1644 N N . ARG A 1 209 ? -86.998 33.786 38.091 1.00 52.19 209 ARG A N 1
ATOM 1645 C CA . ARG A 1 209 ? -87.842 34.782 37.405 1.00 52.19 209 ARG A CA 1
ATOM 1646 C C . ARG A 1 209 ? -88.994 34.054 36.714 1.00 52.19 209 ARG A C 1
ATOM 1648 O O . ARG A 1 209 ? -89.010 33.905 35.499 1.00 52.19 209 ARG A O 1
ATOM 1655 N N . ARG A 1 210 ? -89.932 33.562 37.524 1.00 48.25 210 ARG A N 1
ATOM 1656 C CA . ARG A 1 210 ? -91.351 33.339 37.198 1.00 48.25 210 ARG A CA 1
ATOM 1657 C C . ARG A 1 210 ? -92.064 32.960 38.495 1.00 48.25 210 ARG A C 1
ATOM 1659 O O . ARG A 1 210 ? -92.143 31.784 38.817 1.00 48.25 210 ARG A O 1
ATOM 1666 N N . THR A 1 211 ? -92.454 33.994 39.231 1.00 44.50 211 THR A N 1
ATOM 1667 C CA . THR A 1 211 ? -93.761 34.254 39.865 1.00 44.50 211 THR A CA 1
ATOM 1668 C C . THR A 1 211 ? -93.577 35.488 40.726 1.00 44.50 211 THR A C 1
ATOM 1670 O O . THR A 1 211 ? -92.735 35.412 41.649 1.00 44.50 211 THR A O 1
#

Secondary structure (DSSP, 8-state):
-HHHHHHHHHHHHTTSSSTT-HHHHHHHHHHHHHHHHHTSSS-HHHHHHHHHHHHHHHHHHHHHHHHHHHHHHHH--SSSHHHHHHHHHHHHHHHHHHHHHHHHHHHHHHHHHHHHHHHHHHHHHHHHHHHHHHHHHHHHHHHTT-------------------S-HHHHHHHHHHHHHHHHHHHHHHHHHHHHHHHHHHHHHHHHTS---

InterPro domains:
  IPR037490 WPP domain-associated protein [PTHR33883] (8-187)

Foldseek 3Di:
DVVVCVVVVVVVVVVVPLCPDPVNVVLVVLLVVLVVQLPDPPDPLSNLVSLLVNLVSLLVSLVSVLVVLVVVQVPDPDDCNVVSVVVNVVSVVVNVVSVVVSVVSVVVSVVVVVVVVVVVVVVVVVVVVVVVVVVVVVVVCVVVVVDPPPPPDDDDDDDDDDDDDDDPVVVVVVVVVVVVVVVVVVVVVVVVVVVVVVVVVVVVVVPPPDD